Protein AF-A0A2G2V653-F1 (afdb_monomer_lite)

InterPro domains:
  IPR001580 Calreticulin/calnexin [PF00262] (107-159)
  IPR001580 Calreticulin/calnexin [PR00626] (30-43)
  IPR001580 Calreticulin/calnexin [PR00626] (125-144)
  IPR001580 Calreticulin/calnexin [PR00626] (168-188)
  IPR001580 Calreticulin/calnexin [PTHR11073] (107-233)
  IPR009033 Calreticulin/calnexin, P domain superfamily [G3DSA:2.10.250.10] (28-76)
  IPR009033 Calreticulin/calnexin, P domain superfamily [G3DSA:2.10.250.10] (104-138)
  IPR009033 Calreticulin/calnexin, P domain superfamily [SSF63887] (30-74)
  IPR009033 Calreticulin/calnexin, P domain superfamily [SSF63887] (107-174)

Secondary structure (DSSP, 8-state):
-----S-EEEETTEEEE---GGGT-TTS---TT----SEEE-TT-PPPSSBTTTTB-GGGS-SEEE-SS-------------SS----TTTGGGT--TT-TTGGG----TT--TTTS-S--------TT---S--PPEEE-TT---S--PPEEE-TT----TTTT------------SS---------S-HHHHHHHHHHHHHHHHHHHHHHHHHHHHHHHHHHHHHHHHHHHHHHHHHHHHHHHHHHHHHHHHHHHHHHHT---

Sequence (265 aa):
MPIKPLSTVRCRNHIYQLFSLITSLEILEVPADWEEREYIDDPNQVKPEVVHSVQMGYDSIPREIPDAKAKKVSSLGFNVHCRNISYVMDEALKLLLMRDHRISALNKPDHWDEEEDGIWRPPKVPNPAYKGPWKRKKVKNPNYKGKWKTPWIDNPEIKDDPDLYVLRTTKYVGINLAGSVFDNILICDDPDYAKKVIEEVFVHREAEKEAFEKAEKVRKAREEEESQRAREEGEKRKRDRDRDRHRRVSFSHVFELDMLCAFPF

Foldseek 3Di:
DPPDQPDWDADPNDTDRDDPCVVVCPPDPQPPPDDPDQWDFPPVDDQDQADPPPRHGLVPDDQWDFDPPDDDPPDDDDPPPDPDDDDDPDPVVQQPDPPDPVQVVPDDPPPDDCVPNNDDDRDRDGDPPDPPDDDGDIDGDPPNPDDDDGDIDGDPPDDDDPCPPVDDDDDDDDDDDPDDDDDDDDDDPDPVVVVVSVVVVVVVVVVVVVVVVVVVVVVVVVVVVVVVVVVVVVVVVVVVVVVVVVVVVVVVVVVVVVVVVPDDD

Organism: Capsicum baccatum (NCBI:txid33114)

pLDDT: mean 71.08, std 17.07, range [30.48, 94.44]

Structure (mmCIF, N/CA/C/O backbone):
data_AF-A0A2G2V653-F1
#
_entry.id   AF-A0A2G2V653-F1
#
loop_
_atom_site.group_PDB
_atom_site.id
_atom_site.type_symbol
_atom_site.label_atom_id
_atom_site.label_alt_id
_atom_site.label_comp_id
_atom_site.label_asym_id
_atom_site.label_entity_id
_atom_site.label_seq_id
_atom_site.pdbx_PDB_ins_code
_atom_site.Cartn_x
_atom_site.Cartn_y
_atom_site.Cartn_z
_atom_site.occupancy
_atom_site.B_iso_or_equiv
_atom_site.auth_seq_id
_atom_site.auth_comp_id
_atom_site.auth_asym_id
_atom_site.auth_atom_id
_atom_site.pdbx_PDB_model_num
ATOM 1 N N . MET A 1 1 ? -2.339 -9.454 -20.888 1.00 31.55 1 MET A N 1
ATOM 2 C CA . MET A 1 1 ? -3.782 -9.274 -20.578 1.00 31.55 1 MET A CA 1
ATOM 3 C C . MET A 1 1 ? -3.903 -8.505 -19.261 1.00 31.55 1 MET A C 1
ATOM 5 O O . MET A 1 1 ? -2.951 -8.581 -18.493 1.00 31.55 1 MET A O 1
ATOM 9 N N . PRO A 1 2 ? -4.967 -7.727 -18.977 1.00 34.78 2 PRO A N 1
ATOM 10 C CA . PRO A 1 2 ? -5.097 -7.103 -17.660 1.00 34.78 2 PRO A CA 1
ATOM 11 C C . PRO A 1 2 ? -5.249 -8.209 -16.609 1.00 34.78 2 PRO A C 1
ATOM 13 O O . PRO A 1 2 ? -6.165 -9.025 -16.715 1.00 34.78 2 PRO A O 1
ATOM 16 N N . ILE A 1 3 ? -4.326 -8.250 -15.644 1.00 38.59 3 ILE A N 1
ATOM 17 C CA . ILE A 1 3 ? -4.325 -9.194 -14.521 1.00 38.59 3 ILE A CA 1
ATOM 18 C C . ILE A 1 3 ? -5.668 -9.034 -13.806 1.00 38.59 3 ILE A C 1
ATOM 20 O O . ILE A 1 3 ? -5.936 -7.999 -13.192 1.00 38.59 3 ILE A O 1
ATOM 24 N N . LYS A 1 4 ? -6.563 -10.013 -13.956 1.00 43.53 4 LYS A N 1
ATOM 25 C CA . LYS A 1 4 ? -7.833 -10.007 -13.230 1.00 43.53 4 LYS A CA 1
ATOM 26 C C . LYS A 1 4 ? -7.497 -10.186 -11.745 1.00 43.53 4 LYS A C 1
ATOM 28 O O . LYS A 1 4 ? -6.758 -11.113 -11.421 1.00 43.53 4 LYS A O 1
ATOM 33 N N . PRO A 1 5 ? -7.989 -9.327 -10.837 1.00 46.06 5 PRO A N 1
ATOM 34 C CA . PRO A 1 5 ? -7.764 -9.526 -9.412 1.00 46.06 5 PRO A CA 1
ATOM 35 C C . PRO A 1 5 ? -8.457 -10.827 -8.985 1.00 46.06 5 PRO A C 1
ATOM 37 O O . PRO A 1 5 ? -9.679 -10.935 -9.069 1.00 46.06 5 PRO A O 1
ATOM 40 N N . LEU A 1 6 ? -7.662 -11.815 -8.569 1.00 53.69 6 LEU A N 1
ATOM 41 C CA . LEU A 1 6 ? -8.119 -13.173 -8.246 1.00 53.69 6 LEU A CA 1
ATOM 42 C C . LEU A 1 6 ? -8.945 -13.226 -6.949 1.00 53.69 6 LEU A C 1
ATOM 44 O O . LEU A 1 6 ? -9.844 -14.048 -6.819 1.00 53.69 6 LEU A O 1
ATOM 48 N N . SER A 1 7 ? -8.707 -12.298 -6.017 1.00 59.16 7 SER A N 1
ATOM 49 C CA . SER A 1 7 ? -9.481 -12.164 -4.780 1.00 59.16 7 SER A CA 1
ATOM 50 C C . SER A 1 7 ? -9.627 -10.694 -4.391 1.00 59.16 7 SER A C 1
ATOM 52 O O . SER A 1 7 ? -8.640 -9.961 -4.327 1.00 59.16 7 SER A O 1
ATOM 54 N N . THR A 1 8 ? -10.852 -10.253 -4.107 1.00 64.31 8 THR A N 1
ATOM 55 C CA . THR A 1 8 ? -11.127 -8.886 -3.648 1.00 64.31 8 THR A CA 1
ATOM 56 C C . THR A 1 8 ? -11.418 -8.896 -2.155 1.00 64.31 8 THR A C 1
ATOM 58 O O . THR A 1 8 ? -12.384 -9.523 -1.729 1.00 64.31 8 THR A O 1
ATOM 61 N N . VAL A 1 9 ? -10.631 -8.165 -1.361 1.00 71.06 9 VAL A N 1
ATOM 62 C CA . VAL A 1 9 ? -10.928 -7.956 0.061 1.00 71.06 9 VAL A CA 1
ATOM 63 C C . VAL A 1 9 ? -11.638 -6.623 0.229 1.00 71.06 9 VAL A C 1
ATOM 65 O O . VAL A 1 9 ? -11.212 -5.588 -0.284 1.00 71.06 9 VAL A O 1
ATOM 68 N N . ARG A 1 10 ? -12.754 -6.638 0.957 1.00 71.44 10 ARG A N 1
ATOM 69 C CA . ARG A 1 10 ? -13.550 -5.442 1.224 1.00 71.44 10 ARG A CA 1
ATOM 70 C C . ARG A 1 10 ? -13.456 -5.091 2.700 1.00 71.44 10 ARG A C 1
ATOM 72 O O . ARG A 1 10 ? -13.790 -5.906 3.550 1.00 71.44 10 ARG A O 1
ATOM 79 N N . CYS A 1 11 ? -13.047 -3.864 3.008 1.00 73.06 11 CYS A N 1
ATOM 80 C CA . CYS A 1 11 ? -13.089 -3.328 4.366 1.00 73.06 11 CYS A CA 1
ATOM 81 C C . CYS A 1 11 ? -13.893 -2.027 4.350 1.00 73.06 11 CYS A C 1
ATOM 83 O O . CYS A 1 11 ? -13.628 -1.136 3.546 1.00 73.06 11 CYS A O 1
ATOM 85 N N . ARG A 1 12 ? -14.919 -1.931 5.209 1.00 67.19 12 ARG A N 1
ATOM 86 C CA . ARG A 1 12 ? -15.800 -0.749 5.326 1.00 67.19 12 ARG A CA 1
ATOM 87 C C . ARG A 1 12 ? -16.312 -0.239 3.971 1.00 67.19 12 ARG A C 1
ATOM 89 O O . ARG A 1 12 ? -16.233 0.946 3.675 1.00 67.19 12 ARG A O 1
ATOM 96 N N . ASN A 1 13 ? -16.802 -1.153 3.138 1.00 65.19 13 ASN A N 1
ATOM 97 C CA . ASN A 1 13 ? -17.275 -0.903 1.773 1.00 65.19 13 ASN A CA 1
ATOM 98 C C . ASN A 1 13 ? -16.244 -0.431 0.738 1.00 65.19 13 ASN A C 1
ATOM 100 O O . ASN A 1 13 ? -16.579 -0.447 -0.450 1.00 65.19 13 ASN A O 1
ATOM 104 N N . HIS A 1 14 ? -15.003 -0.143 1.127 1.00 67.25 14 HIS A N 1
ATOM 105 C CA . HIS A 1 14 ? -13.908 0.076 0.191 1.00 67.25 14 HIS A CA 1
ATOM 106 C C . HIS A 1 14 ? -13.360 -1.258 -0.311 1.00 67.25 14 HIS A C 1
ATOM 108 O O . HIS A 1 14 ? -13.096 -2.181 0.464 1.00 67.25 14 HIS A O 1
ATOM 114 N N . ILE A 1 15 ? -13.228 -1.349 -1.633 1.00 68.81 15 ILE A N 1
ATOM 115 C CA . ILE A 1 15 ? -12.566 -2.460 -2.306 1.00 68.81 15 ILE A CA 1
ATOM 116 C C . ILE A 1 15 ? -11.062 -2.225 -2.191 1.00 68.81 15 ILE A C 1
ATOM 118 O O . ILE A 1 15 ? -10.538 -1.267 -2.756 1.00 68.81 15 ILE A O 1
ATOM 122 N N . TYR A 1 16 ? -10.383 -3.106 -1.466 1.00 66.50 16 TYR A N 1
ATOM 123 C CA . TYR A 1 16 ? -8.935 -3.199 -1.482 1.00 66.50 16 TYR A CA 1
ATOM 124 C C . TYR A 1 16 ? -8.585 -4.331 -2.447 1.00 66.50 16 TYR A C 1
ATOM 126 O O . TYR A 1 16 ? -8.887 -5.501 -2.201 1.00 66.50 16 TYR A O 1
ATOM 134 N N . GLN A 1 17 ? -8.008 -3.977 -3.598 1.00 55.25 17 GLN A N 1
ATOM 135 C CA . GLN A 1 17 ? -7.431 -4.983 -4.481 1.00 55.25 17 GLN A CA 1
ATOM 136 C C . GLN A 1 17 ? -6.191 -5.544 -3.791 1.00 55.25 17 GLN A C 1
ATOM 138 O O . GLN A 1 17 ? -5.203 -4.833 -3.608 1.00 55.25 17 GLN A O 1
ATOM 143 N N . LEU A 1 18 ? -6.254 -6.814 -3.401 1.00 53.41 18 LEU A N 1
ATOM 144 C CA . LEU A 1 18 ? -5.041 -7.579 -3.180 1.00 53.41 18 LEU 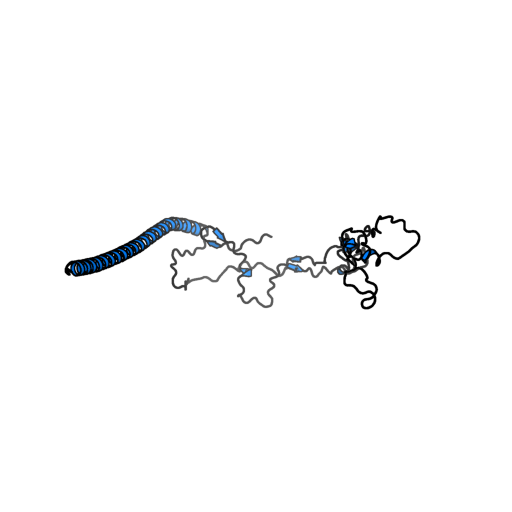A CA 1
ATOM 145 C C . LEU A 1 18 ? -4.506 -7.919 -4.568 1.00 53.41 18 LEU A C 1
ATOM 147 O O . LEU A 1 18 ? -5.184 -8.575 -5.363 1.00 53.41 18 LEU A O 1
ATOM 151 N N . PHE A 1 19 ? -3.310 -7.420 -4.877 1.00 41.78 19 PHE A N 1
ATOM 152 C CA . PHE A 1 19 ? -2.514 -7.996 -5.953 1.00 41.78 19 PHE A CA 1
ATOM 153 C C . PHE A 1 19 ? -2.388 -9.496 -5.683 1.00 41.78 19 PHE A C 1
ATOM 155 O O . PHE A 1 19 ? -2.323 -9.898 -4.521 1.00 41.78 19 PHE A O 1
ATOM 162 N N . SER A 1 20 ? -2.443 -10.293 -6.755 1.00 45.41 20 SER A N 1
ATOM 163 C CA . SER A 1 20 ? -2.348 -11.753 -6.717 1.00 45.41 20 SER A CA 1
ATOM 164 C C . SER A 1 20 ? -1.422 -12.214 -5.590 1.00 45.41 20 SER A C 1
ATOM 166 O O . SER A 1 20 ? -0.251 -11.837 -5.556 1.00 45.41 20 SER A O 1
ATOM 168 N N . LEU A 1 21 ? -1.959 -13.005 -4.656 1.00 46.75 21 LEU A N 1
ATOM 169 C CA . LEU A 1 21 ? -1.237 -13.489 -3.477 1.00 46.75 21 LEU A CA 1
ATOM 170 C C . LEU A 1 21 ? 0.004 -14.330 -3.825 1.00 46.75 21 LEU A C 1
ATOM 172 O O . LEU A 1 21 ? 0.770 -14.645 -2.921 1.00 46.75 21 LEU A O 1
ATOM 176 N N . ILE A 1 22 ? 0.247 -14.628 -5.106 1.00 46.28 22 ILE A N 1
ATOM 177 C CA . ILE A 1 22 ? 1.498 -15.218 -5.598 1.00 46.28 22 ILE A CA 1
ATOM 178 C C . ILE A 1 22 ? 2.709 -14.393 -5.134 1.00 46.28 22 ILE A C 1
ATOM 180 O O . ILE A 1 22 ? 3.709 -14.968 -4.731 1.00 46.28 22 ILE A O 1
ATOM 184 N N . THR A 1 23 ? 2.614 -13.059 -5.061 1.00 44.62 23 THR A N 1
ATOM 185 C CA . THR A 1 23 ? 3.737 -12.235 -4.569 1.00 44.62 23 THR A CA 1
ATOM 186 C C . THR A 1 23 ? 3.817 -12.126 -3.043 1.00 44.62 23 THR A C 1
ATOM 188 O O . THR A 1 23 ? 4.723 -11.475 -2.535 1.00 44.62 23 THR A O 1
ATOM 191 N N . SER A 1 24 ? 2.853 -12.682 -2.298 1.00 47.81 24 SER A N 1
ATOM 192 C CA . SER A 1 24 ? 2.780 -12.594 -0.826 1.00 47.81 24 SER A CA 1
ATOM 193 C C . SER A 1 24 ? 2.868 -13.954 -0.121 1.00 47.81 24 SER A C 1
ATOM 195 O O . SER A 1 24 ? 3.127 -13.993 1.081 1.00 47.81 24 SER A O 1
ATOM 197 N N . LEU A 1 25 ? 2.663 -15.067 -0.835 1.00 48.19 25 LEU A N 1
ATOM 198 C CA . LEU A 1 25 ? 2.909 -16.430 -0.356 1.00 48.19 25 LEU A CA 1
ATOM 199 C C . LEU A 1 25 ? 4.358 -16.847 -0.651 1.00 48.19 25 LEU A C 1
ATOM 201 O O . LEU A 1 25 ? 4.624 -17.717 -1.467 1.00 48.19 25 LEU A O 1
ATOM 205 N N . GLU A 1 26 ? 5.310 -16.269 0.072 1.00 48.03 26 GLU A N 1
ATOM 206 C CA . GLU A 1 26 ? 6.726 -16.676 0.036 1.00 48.03 26 GLU A CA 1
ATOM 207 C C . GLU A 1 26 ? 7.006 -17.930 0.911 1.00 48.03 26 GLU A C 1
ATOM 209 O O . GLU A 1 26 ? 8.116 -18.122 1.397 1.00 48.03 26 GLU A O 1
ATOM 214 N N . ILE A 1 27 ? 5.993 -18.767 1.210 1.00 43.41 27 ILE A N 1
ATOM 215 C CA . ILE A 1 27 ? 6.107 -19.873 2.195 1.00 43.41 27 ILE A CA 1
ATOM 216 C C . ILE A 1 27 ? 5.246 -21.105 1.837 1.00 43.41 27 ILE A C 1
ATOM 218 O O . ILE A 1 27 ? 4.684 -21.775 2.702 1.00 43.41 27 ILE A O 1
ATOM 222 N N . LEU A 1 28 ? 5.111 -21.430 0.557 1.00 50.78 28 LEU A N 1
ATOM 223 C CA . LEU A 1 28 ? 4.889 -22.821 0.152 1.00 50.78 28 LEU A CA 1
ATOM 224 C C . LEU A 1 28 ? 6.191 -23.248 -0.507 1.00 50.78 28 LEU A C 1
ATOM 226 O O . LEU A 1 28 ? 6.718 -22.477 -1.296 1.00 50.78 28 LEU A O 1
ATOM 230 N N . GLU A 1 29 ? 6.759 -24.386 -0.114 1.00 55.41 29 GLU A N 1
ATOM 231 C CA . GLU A 1 29 ? 8.029 -24.893 -0.644 1.00 55.41 29 GLU A CA 1
ATOM 232 C C . GLU A 1 29 ? 7.943 -25.003 -2.167 1.00 55.41 29 GLU A C 1
ATOM 234 O O . GLU A 1 29 ? 7.448 -25.988 -2.711 1.00 55.41 29 GLU A O 1
ATOM 239 N N . VAL A 1 30 ? 8.379 -23.941 -2.838 1.00 61.84 30 VAL A N 1
ATOM 240 C CA . VAL A 1 30 ? 8.436 -23.855 -4.283 1.00 61.84 30 VAL A CA 1
ATOM 241 C C . VAL A 1 30 ? 9.477 -24.887 -4.719 1.00 61.84 30 VAL A C 1
ATOM 243 O O . VAL A 1 30 ? 10.644 -24.771 -4.324 1.00 61.84 30 VAL A O 1
ATOM 246 N N . PRO A 1 31 ? 9.078 -25.953 -5.431 1.00 62.91 31 PRO A N 1
ATOM 247 C CA . PRO A 1 31 ? 10.005 -27.005 -5.803 1.00 62.91 31 PRO A CA 1
ATOM 248 C C . PRO A 1 31 ? 11.081 -26.431 -6.738 1.00 62.91 31 PRO A C 1
ATOM 250 O O . PRO A 1 31 ? 10.887 -25.405 -7.389 1.00 62.91 31 PRO A O 1
ATOM 253 N N . ALA A 1 32 ? 12.265 -27.048 -6.754 1.00 62.47 32 ALA A N 1
ATOM 254 C CA . ALA A 1 32 ? 13.451 -26.487 -7.414 1.00 62.47 32 ALA A CA 1
ATOM 255 C C . ALA A 1 32 ? 13.297 -26.275 -8.939 1.00 62.47 32 ALA A C 1
ATOM 257 O O . ALA A 1 32 ? 14.135 -25.616 -9.550 1.00 62.47 32 ALA A O 1
ATOM 258 N N . ASP A 1 33 ? 12.254 -26.845 -9.540 1.00 61.69 33 ASP A N 1
ATOM 259 C CA . ASP A 1 33 ? 11.862 -26.774 -10.947 1.00 61.69 33 ASP A CA 1
ATOM 260 C C . ASP A 1 33 ? 10.746 -25.751 -11.243 1.00 61.69 33 ASP A C 1
ATOM 262 O O . ASP A 1 33 ? 10.303 -25.645 -12.384 1.00 61.69 33 ASP A O 1
ATOM 266 N N . TRP A 1 34 ? 10.295 -24.972 -10.258 1.00 62.56 34 TRP A N 1
ATOM 267 C CA . TRP A 1 34 ? 9.252 -23.967 -10.461 1.00 62.56 34 TRP A CA 1
ATOM 268 C C . TRP A 1 34 ? 9.782 -22.710 -11.171 1.00 62.56 34 TRP A C 1
ATOM 270 O O . TRP A 1 34 ? 10.594 -21.952 -10.631 1.00 62.56 34 TRP A O 1
ATOM 280 N N . GLU A 1 35 ? 9.283 -22.454 -12.381 1.00 62.19 35 GLU A N 1
ATOM 281 C CA . GLU A 1 35 ? 9.559 -21.231 -13.136 1.00 62.19 35 GLU A CA 1
ATOM 282 C C . GLU A 1 35 ? 8.431 -20.199 -12.989 1.00 62.19 35 GLU A C 1
ATOM 284 O O . GLU A 1 35 ? 7.377 -20.304 -13.604 1.00 62.19 35 GLU A O 1
ATOM 289 N N . GLU A 1 36 ? 8.694 -19.118 -12.252 1.00 63.31 36 GLU A N 1
ATOM 290 C CA . GLU A 1 36 ? 7.776 -17.966 -12.127 1.00 63.31 36 GLU A CA 1
ATOM 291 C C . GLU A 1 36 ? 7.794 -17.026 -13.344 1.00 63.31 36 GLU A C 1
ATOM 293 O O . GLU A 1 36 ? 7.060 -16.037 -13.405 1.00 63.31 36 GLU A O 1
ATOM 298 N N . ARG A 1 37 ? 8.689 -17.267 -14.308 1.00 68.12 37 ARG A N 1
ATOM 299 C CA . ARG A 1 37 ? 8.866 -16.375 -15.455 1.00 68.12 37 ARG A CA 1
ATOM 300 C C . ARG A 1 37 ? 7.771 -16.612 -16.488 1.00 68.12 37 ARG A C 1
ATOM 302 O O . ARG A 1 37 ? 7.904 -17.477 -17.346 1.00 68.12 37 ARG A O 1
ATOM 309 N N . GLU A 1 38 ? 6.748 -15.754 -16.442 1.00 67.00 38 GLU A N 1
ATOM 310 C CA . GLU A 1 38 ? 5.672 -15.651 -17.448 1.00 67.00 38 GLU A CA 1
ATOM 311 C C . GLU A 1 38 ? 6.200 -15.590 -18.891 1.00 67.00 38 GLU A C 1
ATOM 313 O O . GLU A 1 38 ? 5.570 -16.104 -19.815 1.00 67.00 38 GLU A O 1
ATOM 318 N N . TYR A 1 39 ? 7.376 -14.986 -19.077 1.00 78.00 39 TYR A N 1
ATOM 319 C CA . TYR A 1 39 ? 7.993 -14.797 -20.381 1.00 78.00 39 TYR A CA 1
ATOM 320 C C . TYR A 1 39 ? 9.429 -15.309 -20.398 1.00 78.00 39 TYR A C 1
ATOM 322 O O . TYR A 1 39 ? 10.223 -15.019 -19.496 1.00 78.00 39 TYR A O 1
ATOM 330 N N . ILE A 1 40 ? 9.771 -16.003 -21.480 1.00 80.31 40 ILE A N 1
ATOM 331 C CA . ILE A 1 40 ? 11.124 -16.466 -21.782 1.00 80.31 40 ILE A CA 1
ATOM 332 C C . ILE A 1 40 ? 11.655 -15.679 -22.990 1.00 80.31 40 ILE A C 1
ATOM 334 O O . ILE A 1 40 ? 10.905 -15.277 -23.883 1.00 80.31 40 ILE A O 1
ATOM 338 N N . ASP A 1 41 ? 12.964 -15.433 -23.009 1.00 80.50 41 ASP A N 1
ATOM 339 C CA . ASP A 1 41 ? 13.651 -14.889 -24.181 1.00 80.50 41 ASP A CA 1
ATOM 340 C C . ASP A 1 41 ? 13.670 -15.941 -25.307 1.00 80.50 41 ASP A C 1
ATOM 342 O O . ASP A 1 41 ? 14.138 -17.057 -25.093 1.00 80.50 41 ASP A O 1
ATOM 346 N N . ASP A 1 42 ? 13.204 -15.594 -26.512 1.00 78.81 42 ASP A N 1
ATOM 347 C CA . ASP A 1 42 ? 13.175 -16.524 -27.655 1.00 78.81 42 ASP A CA 1
ATOM 348 C C . ASP A 1 42 ? 14.569 -17.124 -27.957 1.00 78.81 42 ASP A C 1
ATOM 350 O O . ASP A 1 42 ? 15.456 -16.395 -28.425 1.00 78.81 42 ASP A O 1
ATOM 354 N N . PRO A 1 43 ? 14.784 -18.443 -27.771 1.00 76.06 43 PRO A N 1
ATOM 355 C CA . PRO A 1 43 ? 16.075 -19.072 -28.039 1.00 76.06 43 PRO A CA 1
ATOM 356 C C . PRO A 1 43 ? 16.426 -19.100 -29.535 1.00 76.06 43 PRO A C 1
ATOM 358 O O . PRO A 1 43 ? 17.594 -19.266 -29.885 1.00 76.06 43 PRO A O 1
ATOM 361 N N . ASN A 1 44 ? 15.449 -18.911 -30.430 1.00 76.94 44 ASN A N 1
ATOM 362 C CA . ASN A 1 44 ? 15.668 -18.905 -31.877 1.00 76.94 44 ASN A CA 1
ATOM 363 C C . ASN A 1 44 ? 16.119 -17.535 -32.408 1.00 76.94 44 ASN A C 1
ATOM 365 O O . ASN A 1 44 ? 16.612 -17.440 -33.535 1.00 76.94 44 ASN A O 1
ATOM 369 N N . GLN A 1 45 ? 15.972 -16.462 -31.622 1.00 75.06 45 GLN A N 1
ATOM 370 C CA . GLN A 1 45 ? 16.372 -15.111 -32.019 1.00 75.06 45 GLN A CA 1
ATOM 371 C C . GLN A 1 45 ? 17.793 -14.812 -31.558 1.00 75.06 45 GLN A C 1
ATOM 373 O O . GLN A 1 45 ? 18.044 -14.211 -30.512 1.00 75.06 45 GLN A O 1
ATOM 378 N N . VAL A 1 46 ? 18.749 -15.203 -32.396 1.00 73.38 46 VAL A N 1
ATOM 379 C CA . VAL A 1 46 ? 20.155 -14.867 -32.185 1.00 73.38 46 VAL A CA 1
ATOM 380 C C . VAL A 1 46 ? 20.397 -13.417 -32.588 1.00 73.38 46 VAL A C 1
ATOM 382 O O . VAL A 1 46 ? 19.978 -12.944 -33.647 1.00 73.38 46 VAL A O 1
ATOM 385 N N . LYS A 1 47 ? 21.101 -12.692 -31.722 1.00 73.75 47 LYS A N 1
ATOM 386 C CA . LYS A 1 47 ? 21.520 -11.318 -31.980 1.00 73.75 47 LYS A CA 1
ATOM 387 C C . LYS A 1 47 ? 22.296 -11.233 -33.303 1.00 73.75 47 LYS A C 1
ATOM 389 O O . LYS A 1 47 ? 23.282 -11.953 -33.460 1.00 73.75 47 LYS A O 1
ATOM 394 N N . PRO A 1 48 ? 21.935 -10.322 -34.221 1.00 74.06 48 PRO A N 1
ATOM 395 C CA . PRO A 1 48 ? 22.668 -10.174 -35.469 1.00 74.06 48 PRO A CA 1
ATOM 396 C C . PRO A 1 48 ? 24.089 -9.666 -35.193 1.00 74.06 48 PRO A C 1
ATOM 398 O O . PRO A 1 48 ? 24.274 -8.609 -34.582 1.00 74.06 48 PRO A O 1
ATOM 401 N N . GLU A 1 49 ? 25.095 -10.404 -35.666 1.00 66.94 49 GLU A N 1
ATOM 402 C CA . GLU A 1 49 ? 26.508 -10.040 -35.495 1.00 66.94 49 GLU A CA 1
ATOM 403 C C . GLU A 1 49 ? 26.872 -8.762 -36.251 1.00 66.94 49 GLU A C 1
ATOM 405 O O . GLU A 1 49 ? 27.655 -7.957 -35.758 1.00 66.94 49 GLU A O 1
ATOM 410 N N . VAL A 1 50 ? 26.281 -8.542 -37.429 1.00 65.25 50 VAL A N 1
ATOM 411 C CA . VAL A 1 50 ? 26.607 -7.412 -38.304 1.00 65.25 50 VAL A CA 1
ATOM 412 C C . VAL A 1 50 ? 25.336 -6.702 -38.742 1.00 65.25 50 VAL A C 1
ATOM 414 O O . VAL A 1 50 ? 24.419 -7.298 -39.309 1.00 65.25 50 VAL A O 1
ATOM 417 N N . VAL A 1 51 ? 25.291 -5.387 -38.528 1.00 64.38 51 VAL A N 1
ATOM 418 C CA . VAL A 1 51 ? 24.242 -4.556 -39.123 1.00 64.38 51 VAL A CA 1
ATOM 419 C C . VAL A 1 51 ? 24.630 -4.296 -40.576 1.00 64.38 51 VAL A C 1
ATOM 421 O O . VAL A 1 51 ? 25.652 -3.658 -40.834 1.00 64.38 51 VAL A O 1
ATOM 424 N N . HIS A 1 52 ? 23.806 -4.780 -41.514 1.00 55.47 52 HIS A N 1
ATOM 425 C CA . HIS A 1 52 ? 24.036 -4.778 -42.972 1.00 55.47 52 HIS A CA 1
ATOM 426 C C . HIS A 1 52 ? 24.511 -3.435 -43.570 1.00 55.47 52 HIS A C 1
ATOM 428 O O . HIS A 1 52 ? 25.068 -3.416 -44.660 1.00 55.47 52 HIS A O 1
ATOM 434 N N . SER A 1 53 ? 24.307 -2.309 -42.881 1.00 59.19 53 SER A N 1
ATOM 435 C CA . SER A 1 53 ? 24.659 -0.972 -43.364 1.00 59.19 53 SER A CA 1
ATOM 436 C C . SER A 1 53 ? 26.046 -0.457 -42.953 1.00 59.19 53 SER A C 1
ATOM 438 O O . SER A 1 53 ? 26.461 0.565 -43.490 1.00 59.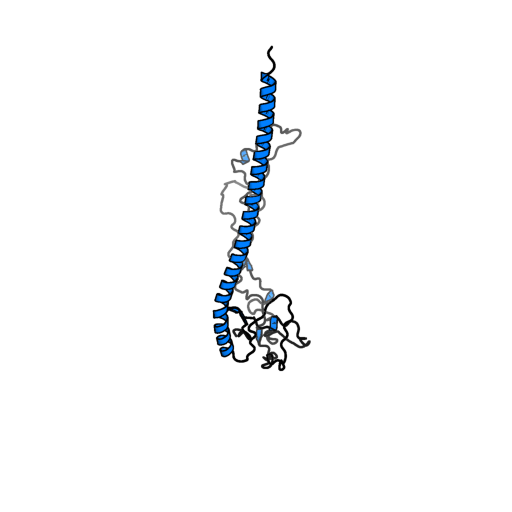19 53 SER A O 1
ATOM 440 N N . VAL A 1 54 ? 26.740 -1.063 -41.974 1.00 59.25 54 VAL A N 1
ATOM 441 C CA . VAL A 1 54 ? 27.987 -0.475 -41.413 1.00 59.25 54 VAL A CA 1
ATOM 442 C C . VAL A 1 54 ? 29.136 -1.476 -41.250 1.00 59.25 54 VAL A C 1
ATOM 444 O O . VAL A 1 54 ? 30.220 -1.071 -40.850 1.00 59.25 54 VAL A O 1
ATOM 447 N N . GLN A 1 55 ? 28.937 -2.768 -41.538 1.00 60.06 55 GLN A N 1
ATOM 448 C CA . GLN A 1 55 ? 29.959 -3.808 -41.311 1.00 60.06 55 GLN A CA 1
ATOM 449 C C . GLN A 1 55 ? 30.569 -3.751 -39.890 1.00 60.06 55 GLN A C 1
ATOM 451 O O . GLN A 1 55 ? 31.724 -4.099 -39.670 1.00 60.06 55 GLN A O 1
ATOM 456 N N . MET A 1 56 ? 29.798 -3.244 -38.925 1.00 62.69 56 MET A N 1
ATOM 457 C CA . MET A 1 56 ? 30.174 -3.114 -37.523 1.00 62.69 56 MET A CA 1
ATOM 458 C C . MET A 1 56 ? 29.159 -3.870 -36.676 1.00 62.69 56 MET A C 1
ATOM 460 O O . MET A 1 56 ? 27.979 -3.965 -37.038 1.00 62.69 56 MET A O 1
ATOM 464 N N . GLY A 1 57 ? 29.630 -4.384 -35.540 1.00 68.44 57 GLY A N 1
ATOM 465 C CA . GLY A 1 57 ? 28.787 -5.063 -34.567 1.00 68.44 57 GLY A CA 1
ATOM 466 C C . GLY A 1 57 ? 27.672 -4.159 -34.053 1.00 68.44 57 GLY A C 1
ATOM 467 O O . GLY A 1 57 ? 27.877 -2.959 -33.864 1.00 68.44 57 GLY A O 1
ATOM 468 N N . TYR A 1 58 ? 26.491 -4.729 -33.803 1.00 70.44 58 TYR A N 1
ATOM 469 C CA . TYR A 1 58 ? 25.321 -3.983 -33.319 1.00 70.44 58 TYR A CA 1
ATOM 470 C C . TYR A 1 58 ? 25.626 -3.171 -32.040 1.00 70.44 58 TYR A C 1
ATOM 472 O O . TYR A 1 58 ? 25.191 -2.027 -31.905 1.00 70.44 58 TYR A O 1
ATOM 480 N N . ASP A 1 59 ? 26.448 -3.718 -31.137 1.00 71.88 59 ASP A N 1
ATOM 481 C CA . ASP A 1 59 ? 26.867 -3.047 -29.894 1.00 71.88 59 ASP A CA 1
ATOM 482 C C . ASP A 1 59 ? 27.933 -1.969 -30.094 1.00 71.88 59 ASP A C 1
ATOM 484 O O . ASP A 1 59 ? 28.111 -1.101 -29.238 1.00 71.88 59 ASP A O 1
ATOM 488 N N . SER A 1 60 ? 28.649 -2.019 -31.214 1.00 77.00 60 SER A N 1
ATOM 489 C CA . SER A 1 60 ? 29.748 -1.106 -31.519 1.00 77.00 60 SER A CA 1
ATOM 490 C C . SER A 1 60 ? 29.257 0.230 -32.083 1.00 77.00 60 SER A C 1
ATOM 492 O O . SER A 1 60 ? 30.054 1.152 -32.248 1.00 77.00 60 SER A O 1
ATOM 494 N N . ILE A 1 61 ? 27.955 0.369 -32.367 1.00 80.62 61 ILE A N 1
ATOM 495 C CA . ILE A 1 61 ? 27.375 1.601 -32.908 1.00 80.62 61 ILE A CA 1
ATOM 496 C C . ILE A 1 61 ? 27.190 2.623 -31.772 1.00 80.62 61 ILE A C 1
ATOM 498 O O . ILE A 1 61 ? 26.367 2.414 -30.875 1.00 80.62 61 ILE A O 1
ATOM 502 N N . PRO A 1 62 ? 27.890 3.772 -31.799 1.00 82.50 62 PRO A N 1
ATOM 503 C CA . PRO A 1 62 ? 27.734 4.789 -30.772 1.00 82.50 62 PRO A CA 1
ATOM 504 C C . PRO A 1 62 ? 26.367 5.473 -30.885 1.00 82.50 62 PRO A C 1
ATOM 506 O O . PRO A 1 62 ? 25.883 5.786 -31.979 1.00 82.50 62 PRO A O 1
ATOM 509 N N . ARG A 1 63 ? 25.767 5.769 -29.725 1.00 83.94 63 ARG A N 1
ATOM 510 C CA . ARG A 1 63 ? 24.508 6.526 -29.614 1.00 83.94 63 ARG A CA 1
ATOM 511 C C . ARG A 1 63 ? 24.628 7.941 -30.180 1.00 83.94 63 ARG A C 1
ATOM 513 O O . ARG A 1 63 ? 23.659 8.484 -30.711 1.00 83.94 63 ARG A O 1
ATOM 520 N N . GLU A 1 64 ? 25.810 8.536 -30.056 1.00 87.25 64 GLU A N 1
ATOM 521 C CA . GLU A 1 64 ? 26.065 9.909 -30.467 1.00 87.25 64 GLU A CA 1
ATOM 522 C C . GLU A 1 64 ? 27.325 10.005 -31.325 1.00 87.25 64 GLU A C 1
ATOM 524 O O . GLU A 1 64 ? 28.366 9.442 -30.984 1.00 87.25 64 GLU A O 1
ATOM 529 N N . ILE A 1 65 ? 27.231 10.757 -32.419 1.00 85.00 65 ILE A N 1
ATOM 530 C CA . ILE A 1 65 ? 28.330 11.021 -33.353 1.00 85.00 65 ILE A CA 1
ATOM 531 C C . ILE A 1 65 ? 28.646 12.526 -33.303 1.00 85.00 65 ILE A C 1
ATOM 533 O O . ILE A 1 65 ? 27.729 13.335 -33.123 1.00 85.00 65 ILE A O 1
ATOM 537 N N . PRO A 1 66 ? 29.919 12.948 -33.430 1.00 83.00 66 PRO A N 1
ATOM 538 C CA . PRO A 1 66 ? 30.257 14.362 -33.555 1.00 83.00 66 PRO A CA 1
ATOM 539 C C . PRO A 1 66 ? 29.523 15.000 -34.739 1.00 83.00 66 PRO A C 1
ATOM 541 O O . PRO A 1 66 ? 29.544 14.466 -35.845 1.00 83.00 66 PRO A O 1
ATOM 544 N N . ASP A 1 67 ? 28.903 16.158 -34.525 1.00 78.06 67 ASP A N 1
ATOM 545 C CA . ASP A 1 67 ? 28.151 16.854 -35.567 1.00 78.06 67 ASP A CA 1
ATOM 546 C C . ASP A 1 67 ? 29.056 17.177 -36.766 1.00 78.06 67 ASP A C 1
ATOM 548 O O . ASP A 1 67 ? 30.025 17.937 -36.644 1.00 78.06 67 ASP A O 1
ATOM 552 N N . ALA A 1 68 ? 28.739 16.603 -37.930 1.00 76.56 68 ALA A N 1
ATOM 553 C CA . ALA A 1 68 ? 29.447 16.835 -39.185 1.00 76.56 68 ALA A CA 1
ATOM 554 C C . ALA A 1 68 ? 29.376 18.308 -39.628 1.00 76.56 68 ALA A C 1
ATOM 556 O O . ALA A 1 68 ? 30.314 18.804 -40.250 1.00 76.56 68 ALA A O 1
ATOM 557 N N . LYS A 1 69 ? 28.297 19.019 -39.267 1.00 74.44 69 LYS A N 1
ATOM 558 C CA . LYS A 1 69 ? 28.042 20.418 -39.640 1.00 74.44 69 LYS A CA 1
ATOM 559 C C . LYS A 1 69 ? 28.641 21.421 -38.655 1.00 74.44 69 LYS A C 1
ATOM 561 O O . LYS A 1 69 ? 28.830 22.582 -39.017 1.00 74.44 69 LYS A O 1
ATOM 566 N N . ALA A 1 70 ? 28.982 20.991 -37.439 1.00 71.25 70 ALA A N 1
ATOM 567 C CA . ALA A 1 70 ? 29.663 21.837 -36.469 1.00 71.25 70 ALA A CA 1
ATOM 568 C C . ALA A 1 70 ? 31.102 22.110 -36.928 1.00 71.25 70 ALA A C 1
ATOM 570 O O . ALA A 1 70 ? 32.009 21.299 -36.732 1.00 71.25 70 ALA A O 1
ATOM 571 N N . LYS A 1 71 ? 31.312 23.276 -37.538 1.00 67.62 71 LYS A N 1
ATOM 572 C CA . LYS A 1 71 ? 32.642 23.819 -37.823 1.00 67.62 71 LYS A CA 1
ATOM 573 C C . LYS A 1 71 ? 33.154 24.552 -36.578 1.00 67.62 71 LYS A C 1
ATOM 575 O O . LYS A 1 71 ? 32.375 25.233 -35.907 1.00 67.62 71 LYS A O 1
ATOM 580 N N . LYS A 1 72 ? 34.452 24.423 -36.262 1.00 61.28 72 LYS A N 1
ATOM 581 C CA . LYS A 1 72 ? 35.107 25.289 -35.263 1.00 61.28 72 LYS A CA 1
ATOM 582 C C . LYS A 1 72 ? 34.935 26.712 -35.788 1.00 61.28 72 LYS A C 1
ATOM 584 O O . LYS A 1 72 ? 35.439 27.023 -36.864 1.00 61.28 72 LYS A O 1
ATOM 589 N N . VAL A 1 73 ? 34.177 27.550 -35.083 1.00 60.38 73 VAL A N 1
ATOM 590 C CA . VAL A 1 73 ? 34.134 28.979 -35.400 1.00 60.38 73 VAL A CA 1
ATOM 591 C C . VAL A 1 73 ? 35.516 29.504 -35.029 1.00 60.38 73 VAL A C 1
ATOM 593 O O . VAL A 1 73 ? 35.800 29.730 -33.855 1.00 60.38 73 VAL A O 1
ATOM 596 N N . SER A 1 74 ? 36.417 29.606 -36.006 1.00 52.31 74 SER A N 1
ATOM 597 C CA . SER A 1 74 ? 37.617 30.425 -35.877 1.00 52.31 74 SER A CA 1
ATOM 598 C C . SER A 1 74 ? 37.119 31.856 -35.722 1.00 52.31 74 SER A C 1
ATOM 600 O O . SER A 1 74 ? 36.712 32.464 -36.705 1.00 52.31 74 SER A O 1
ATOM 602 N N . SER A 1 75 ? 36.999 32.309 -34.477 1.00 50.31 75 SER A N 1
ATOM 603 C CA . SER A 1 75 ? 36.661 33.669 -34.045 1.00 50.31 75 SER A CA 1
ATOM 604 C C . SER A 1 75 ? 36.604 34.728 -35.166 1.00 50.31 75 SER A C 1
ATOM 606 O O . SER A 1 75 ? 37.587 35.412 -35.438 1.00 50.31 75 SER A O 1
ATOM 608 N N . LEU A 1 76 ? 35.436 34.887 -35.792 1.00 42.53 76 LEU A N 1
ATOM 609 C CA . LEU A 1 76 ? 34.983 36.162 -36.350 1.00 42.53 76 LEU A CA 1
ATOM 610 C C . LEU A 1 76 ? 34.668 37.066 -35.148 1.00 42.53 76 LEU A C 1
ATOM 612 O O . LEU A 1 76 ? 33.871 36.674 -34.305 1.00 42.53 76 LEU A O 1
ATOM 616 N N . GLY A 1 77 ? 35.230 38.252 -34.953 1.00 36.19 77 GLY A N 1
ATOM 617 C CA . GLY A 1 77 ? 36.325 38.933 -35.623 1.00 36.19 77 GLY A CA 1
ATOM 618 C C . GLY A 1 77 ? 36.590 40.207 -34.821 1.00 36.19 77 GLY A C 1
ATOM 619 O O . GLY A 1 77 ? 35.722 41.068 -34.727 1.00 36.19 77 GLY A O 1
ATOM 620 N N . PHE A 1 78 ? 37.767 40.319 -34.211 1.00 32.44 78 PHE A N 1
ATOM 621 C CA . PHE A 1 78 ? 38.275 41.595 -33.716 1.00 32.44 78 PHE A CA 1
ATOM 622 C C . PHE A 1 78 ? 39.510 41.887 -34.562 1.00 32.44 78 PHE A C 1
ATOM 624 O O . PHE A 1 78 ? 40.599 41.391 -34.283 1.00 32.44 78 PHE A O 1
ATOM 631 N N . ASN A 1 79 ? 39.310 42.599 -35.674 1.00 34.78 79 ASN A N 1
ATOM 632 C CA . ASN A 1 79 ? 40.407 43.087 -36.505 1.00 34.78 79 ASN A CA 1
ATOM 633 C C . ASN A 1 79 ? 41.185 44.123 -35.687 1.00 34.78 79 ASN A C 1
ATOM 635 O O . ASN A 1 79 ? 40.892 45.315 -35.734 1.00 34.78 79 ASN A O 1
ATOM 639 N N . VAL A 1 80 ? 42.167 43.674 -34.908 1.00 33.09 80 VAL A N 1
ATOM 640 C CA . VAL A 1 80 ? 43.228 44.556 -34.433 1.00 33.09 80 VAL A CA 1
ATOM 641 C C . VAL A 1 80 ? 44.281 44.542 -35.526 1.00 33.09 80 VAL A C 1
ATOM 643 O O . VAL A 1 80 ? 44.950 43.538 -35.758 1.00 33.09 80 VAL A O 1
ATOM 646 N N . HIS A 1 81 ? 44.358 45.647 -36.257 1.00 32.59 81 HIS A N 1
ATOM 647 C CA . HIS A 1 81 ? 45.340 45.872 -37.304 1.00 32.59 81 HIS A CA 1
ATOM 648 C C . HIS A 1 81 ? 46.731 45.999 -36.660 1.00 32.59 81 HIS A C 1
ATOM 650 O O . HIS A 1 81 ? 47.223 47.095 -36.415 1.00 32.59 81 HIS A O 1
ATOM 656 N N . CYS A 1 82 ? 47.354 44.872 -36.331 1.00 30.88 82 CYS A N 1
ATOM 657 C CA . CYS A 1 82 ? 48.750 44.810 -35.923 1.00 30.88 82 CYS A CA 1
ATOM 658 C C . CYS A 1 82 ? 49.536 44.198 -37.080 1.00 30.88 82 CYS A C 1
ATOM 660 O O . CYS A 1 82 ? 49.393 43.019 -37.399 1.00 30.88 82 CYS A O 1
ATOM 662 N N . ARG A 1 83 ? 50.331 45.037 -37.750 1.00 34.09 83 ARG A N 1
ATOM 663 C CA . ARG A 1 83 ? 51.301 44.604 -38.758 1.00 34.09 83 ARG A CA 1
ATOM 664 C C . ARG A 1 83 ? 52.244 43.576 -38.127 1.00 34.09 83 ARG A C 1
ATOM 666 O O . ARG A 1 83 ? 52.805 43.848 -37.074 1.00 34.09 83 ARG A O 1
ATOM 673 N N . ASN A 1 84 ? 52.406 42.451 -38.823 1.00 39.44 84 ASN A N 1
ATOM 674 C CA . ASN A 1 84 ? 53.371 41.376 -38.594 1.00 39.44 84 ASN A CA 1
ATOM 675 C C . ASN A 1 84 ? 53.406 40.799 -37.177 1.00 39.44 84 ASN A C 1
ATOM 677 O O . ASN A 1 84 ? 54.121 41.327 -36.345 1.00 39.44 84 ASN A O 1
ATOM 681 N N . ILE A 1 85 ? 52.724 39.670 -36.955 1.00 34.88 85 ILE A N 1
ATOM 682 C CA . ILE A 1 85 ? 53.115 38.576 -36.041 1.00 34.88 85 ILE A CA 1
ATOM 683 C C . ILE A 1 85 ? 52.119 37.429 -36.313 1.00 34.88 85 ILE A C 1
ATOM 685 O O . ILE A 1 85 ? 50.952 37.477 -35.931 1.00 34.88 85 ILE A O 1
ATOM 689 N N . SER A 1 86 ? 52.556 36.408 -37.053 1.00 32.69 86 SER A N 1
ATOM 690 C CA . SER A 1 86 ? 51.825 35.149 -37.222 1.00 32.69 86 SER A CA 1
ATOM 691 C C . SER A 1 86 ? 52.121 34.251 -36.021 1.00 32.69 86 SER A C 1
ATOM 693 O O . SER A 1 86 ? 53.193 33.654 -35.966 1.00 32.69 86 SER A O 1
ATOM 695 N N . TYR A 1 87 ? 51.211 34.146 -35.054 1.00 30.48 87 TYR A N 1
ATOM 696 C CA . TYR A 1 87 ? 51.304 33.108 -34.022 1.00 30.48 87 TYR A CA 1
ATOM 697 C C . TYR A 1 87 ? 50.022 32.291 -33.945 1.00 30.48 87 TYR A C 1
ATOM 699 O O . TYR A 1 87 ? 48.910 32.801 -34.061 1.00 30.48 87 TYR A O 1
ATOM 707 N N . VAL A 1 88 ? 50.233 30.990 -33.766 1.00 32.56 88 VAL A N 1
ATOM 708 C CA . VAL A 1 88 ? 49.241 29.939 -33.562 1.00 32.56 88 VAL A CA 1
ATOM 709 C C . VAL A 1 88 ? 48.369 30.296 -32.354 1.00 32.56 88 VAL A C 1
ATOM 711 O O . VAL A 1 88 ? 48.810 30.286 -31.204 1.00 32.56 88 VAL A O 1
ATOM 714 N N . MET A 1 89 ? 47.119 30.653 -32.633 1.00 36.41 89 MET A N 1
ATOM 715 C CA . MET A 1 89 ? 46.130 31.072 -31.643 1.00 36.41 89 MET A CA 1
ATOM 716 C C . MET A 1 89 ? 45.476 29.845 -30.994 1.00 36.41 89 MET A C 1
ATOM 718 O O . MET A 1 89 ? 44.444 29.381 -31.465 1.00 36.41 89 MET A O 1
ATOM 722 N N . ASP A 1 90 ? 46.064 29.335 -29.914 1.00 44.72 90 ASP A N 1
ATOM 723 C CA . ASP A 1 90 ? 45.334 28.558 -28.890 1.00 44.72 90 ASP A CA 1
ATOM 724 C C . ASP A 1 90 ? 45.877 28.856 -27.465 1.00 44.72 90 ASP A C 1
ATOM 726 O O . ASP A 1 90 ? 45.099 28.893 -26.516 1.00 44.72 90 ASP A O 1
ATOM 730 N N . GLU A 1 91 ? 47.162 29.212 -27.294 1.00 41.94 91 GLU A N 1
ATOM 731 C CA . GLU A 1 91 ? 47.736 29.621 -25.986 1.00 41.94 91 GLU A CA 1
ATOM 732 C C . GLU A 1 91 ? 47.652 31.143 -25.717 1.00 41.94 91 GLU A C 1
ATOM 734 O O . GLU A 1 91 ? 47.392 31.569 -24.591 1.00 41.94 91 GLU A O 1
ATOM 739 N N . ALA A 1 92 ? 47.798 31.995 -26.743 1.00 46.44 92 ALA A N 1
ATOM 740 C CA . ALA A 1 92 ? 47.856 33.456 -26.568 1.00 46.44 92 ALA A CA 1
ATOM 741 C C . ALA A 1 92 ? 46.522 34.087 -26.108 1.00 46.44 92 ALA A C 1
ATOM 743 O O . ALA A 1 92 ? 46.512 35.075 -25.372 1.00 46.44 92 ALA A O 1
ATOM 744 N N . LEU A 1 93 ? 45.380 33.488 -26.471 1.00 49.94 93 LEU A N 1
ATOM 745 C CA . LEU A 1 93 ? 44.048 33.970 -26.074 1.00 49.94 93 LEU A CA 1
ATOM 746 C C . LEU A 1 93 ? 43.723 33.708 -24.590 1.00 49.94 93 LEU A C 1
ATOM 748 O O . LEU A 1 93 ? 42.753 34.252 -24.060 1.00 49.94 93 LEU A O 1
ATOM 752 N N . LYS A 1 94 ? 44.534 32.883 -23.916 1.00 48.44 94 LYS A N 1
ATOM 753 C CA . LYS A 1 94 ? 44.413 32.566 -22.488 1.00 48.44 94 LYS A CA 1
ATOM 754 C C . LYS A 1 94 ? 44.883 33.723 -21.597 1.00 48.44 94 LYS A C 1
ATOM 756 O O . LYS A 1 94 ? 44.484 33.787 -20.439 1.00 48.44 94 LYS A O 1
ATOM 761 N N . LEU A 1 95 ? 45.710 34.627 -22.137 1.00 50.00 95 LEU A N 1
ATOM 762 C CA . LEU A 1 95 ? 46.369 35.713 -21.396 1.00 50.00 95 LEU A CA 1
ATOM 763 C C . LEU A 1 95 ? 46.038 37.124 -21.899 1.00 50.00 95 LEU A C 1
ATOM 765 O O . LEU A 1 95 ? 46.445 38.103 -21.279 1.00 50.00 95 LEU A O 1
ATOM 769 N N . LEU A 1 96 ? 45.303 37.255 -23.003 1.00 50.00 96 LEU A N 1
ATOM 770 C CA . LEU A 1 96 ? 44.963 38.553 -23.584 1.00 50.00 96 LEU A CA 1
ATOM 771 C C . LEU A 1 96 ? 43.606 39.047 -23.083 1.00 50.00 96 LEU A C 1
ATOM 773 O O . LEU A 1 96 ? 42.571 38.834 -23.710 1.00 50.00 96 LEU A O 1
ATOM 777 N N . LEU A 1 97 ? 43.639 39.759 -21.958 1.00 47.19 97 LEU A N 1
ATOM 778 C CA . LEU A 1 97 ? 42.563 40.655 -21.532 1.00 47.19 97 LEU A CA 1
ATOM 779 C C . LEU A 1 97 ? 43.129 41.972 -20.993 1.00 47.19 97 LEU A C 1
ATOM 781 O O . LEU A 1 97 ? 42.756 42.463 -19.937 1.00 47.19 97 LEU A O 1
ATOM 785 N N . MET A 1 98 ? 44.043 42.585 -21.745 1.00 49.38 98 MET A N 1
ATOM 786 C CA . MET A 1 98 ? 44.390 43.991 -21.530 1.00 49.38 98 MET A CA 1
ATOM 787 C C . MET A 1 98 ? 43.396 44.873 -22.283 1.00 49.38 98 MET A C 1
ATOM 789 O O . MET A 1 98 ? 43.707 45.390 -23.354 1.00 49.38 98 MET A O 1
ATOM 793 N N . ARG A 1 99 ? 42.169 44.996 -21.760 1.00 45.62 99 ARG A N 1
ATOM 794 C CA . ARG A 1 99 ? 41.258 46.097 -22.127 1.00 45.62 99 ARG A CA 1
ATOM 795 C C . ARG A 1 99 ? 40.093 46.334 -21.167 1.00 45.62 99 ARG A C 1
ATOM 797 O O . ARG A 1 99 ? 39.170 47.049 -21.532 1.00 45.62 99 ARG A O 1
ATOM 804 N N . ASP A 1 100 ? 40.154 45.818 -19.943 1.00 44.44 100 ASP A N 1
ATOM 805 C CA . ASP A 1 100 ? 39.260 46.287 -18.886 1.00 44.44 100 ASP A C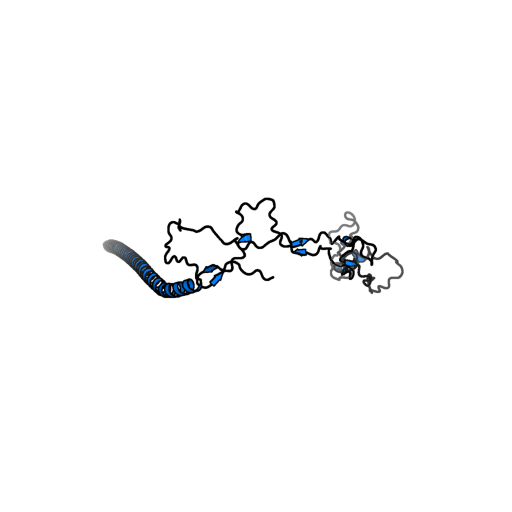A 1
ATOM 806 C C . ASP A 1 100 ? 39.942 47.425 -18.122 1.00 44.44 100 ASP A C 1
ATOM 808 O O . ASP A 1 100 ? 40.986 47.239 -17.499 1.00 44.44 100 ASP A O 1
ATOM 812 N N . HIS A 1 101 ? 39.313 48.600 -18.113 1.00 48.47 101 HIS A N 1
ATOM 813 C CA . HIS A 1 101 ? 39.720 49.798 -17.350 1.00 48.47 101 HIS A CA 1
ATOM 814 C C . HIS A 1 101 ? 39.747 49.565 -15.824 1.00 48.47 101 HIS A C 1
ATOM 816 O O . HIS A 1 101 ? 40.106 50.448 -15.055 1.00 48.47 101 HIS A O 1
ATOM 822 N N . ARG A 1 102 ? 39.341 48.368 -15.377 1.00 51.00 102 ARG A N 1
ATOM 823 C CA . ARG A 1 102 ? 39.446 47.894 -13.994 1.00 51.00 102 ARG A CA 1
ATOM 824 C C . ARG A 1 102 ? 40.804 47.262 -13.673 1.00 51.00 102 ARG A C 1
ATOM 826 O O . ARG A 1 102 ? 41.166 47.210 -12.506 1.00 51.00 102 ARG A O 1
ATOM 833 N N . ILE A 1 103 ? 41.566 46.810 -14.675 1.00 50.19 103 ILE A N 1
ATOM 834 C CA . ILE A 1 103 ? 42.903 46.216 -14.480 1.00 50.19 103 ILE A CA 1
ATOM 835 C C . ILE A 1 103 ? 43.998 47.294 -14.474 1.00 50.19 103 ILE A C 1
ATOM 837 O O . ILE A 1 103 ? 45.015 47.116 -13.813 1.00 50.19 103 ILE A O 1
ATOM 841 N N . SER A 1 104 ? 43.769 48.462 -15.089 1.00 48.09 104 SER A N 1
ATOM 842 C CA . SER A 1 104 ? 44.678 49.621 -14.983 1.00 48.09 104 SER A CA 1
ATOM 843 C C . SER A 1 104 ? 44.753 50.232 -13.576 1.00 48.09 104 SER A C 1
ATOM 845 O O . SER A 1 104 ? 45.457 51.215 -13.383 1.00 48.09 104 SER A O 1
ATOM 847 N N . ALA A 1 105 ? 44.014 49.684 -12.606 1.00 50.66 105 ALA A N 1
ATOM 848 C CA . ALA A 1 105 ? 44.069 50.070 -11.199 1.00 50.66 105 ALA A CA 1
ATOM 849 C C . ALA A 1 105 ? 45.056 49.221 -10.369 1.00 50.66 105 ALA A C 1
ATOM 851 O O . ALA A 1 105 ? 45.319 49.556 -9.218 1.00 50.66 105 ALA A O 1
ATOM 852 N N . LEU A 1 106 ? 45.629 48.147 -10.930 1.00 56.41 106 LEU A N 1
ATOM 853 C CA . LEU A 1 106 ? 46.755 47.422 -10.330 1.00 56.41 106 LEU A CA 1
ATOM 854 C C . LEU A 1 106 ? 48.057 48.135 -10.721 1.00 56.41 106 LEU A C 1
ATOM 856 O O . LEU A 1 106 ? 48.836 47.628 -11.523 1.00 56.41 106 LEU A O 1
ATOM 860 N N . ASN A 1 107 ? 48.253 49.352 -10.219 1.00 60.25 107 ASN A N 1
ATOM 861 C CA . ASN A 1 107 ? 49.551 50.014 -10.312 1.00 60.25 107 ASN A CA 1
ATOM 862 C C . ASN A 1 107 ? 50.549 49.307 -9.384 1.00 60.25 107 ASN A C 1
ATOM 864 O O . ASN A 1 107 ? 50.148 48.678 -8.400 1.00 60.25 107 ASN A O 1
ATOM 868 N N . LYS A 1 108 ? 51.844 49.395 -9.718 1.00 66.81 108 LYS A N 1
ATOM 869 C CA . LYS A 1 108 ? 52.946 48.910 -8.875 1.00 66.81 108 LYS A CA 1
ATOM 870 C C . LYS A 1 108 ? 52.704 49.376 -7.424 1.00 66.81 108 LYS A C 1
ATOM 872 O O . LYS A 1 108 ? 52.417 50.559 -7.241 1.00 66.81 108 LYS A O 1
ATOM 877 N N . PRO A 1 109 ? 52.773 48.489 -6.414 1.00 74.12 109 PRO A N 1
ATOM 878 C CA . PRO A 1 109 ? 52.646 48.905 -5.021 1.00 74.12 109 PRO A CA 1
ATOM 879 C C . PRO A 1 109 ? 53.706 49.959 -4.680 1.00 74.12 109 PRO A C 1
ATOM 881 O O . PRO A 1 109 ? 54.861 49.798 -5.070 1.00 74.12 109 PRO A O 1
ATOM 884 N N . ASP A 1 110 ? 53.341 50.998 -3.925 1.00 73.06 110 ASP A N 1
ATOM 885 C CA . ASP A 1 110 ? 54.261 52.092 -3.547 1.00 73.06 110 ASP A CA 1
ATOM 886 C C . ASP A 1 110 ? 55.503 51.611 -2.772 1.00 73.06 110 ASP A C 1
ATOM 888 O O . ASP A 1 110 ? 56.516 52.300 -2.729 1.00 73.06 110 ASP A O 1
ATOM 892 N N . HIS A 1 111 ? 55.445 50.417 -2.176 1.00 75.12 111 HIS A N 1
ATOM 893 C CA . HIS A 1 111 ? 56.534 49.810 -1.405 1.00 75.12 111 HIS A CA 1
ATOM 894 C C . HIS A 1 111 ? 57.380 48.796 -2.194 1.00 75.12 111 HIS A C 1
ATOM 896 O O . HIS A 1 111 ? 58.089 48.012 -1.579 1.00 75.12 111 HIS A O 1
ATOM 902 N N . TRP A 1 112 ? 57.281 48.752 -3.526 1.00 79.31 112 TRP A N 1
ATOM 903 C CA . TRP A 1 112 ? 58.045 47.797 -4.336 1.00 79.31 112 TRP A CA 1
ATOM 904 C C . TRP A 1 112 ? 59.415 48.349 -4.740 1.00 79.31 112 TRP A C 1
ATOM 906 O O . TRP A 1 112 ? 59.494 49.317 -5.511 1.00 79.31 112 TRP A O 1
ATOM 916 N N . ASP A 1 113 ? 60.475 47.680 -4.294 1.00 78.38 113 ASP A N 1
ATOM 917 C CA . ASP A 1 113 ? 61.858 48.038 -4.596 1.00 78.38 113 ASP A CA 1
ATOM 918 C C . ASP A 1 113 ? 62.375 47.253 -5.814 1.00 78.38 113 ASP A C 1
ATOM 920 O O . ASP A 1 113 ? 62.339 46.027 -5.860 1.00 78.38 113 ASP A O 1
ATOM 924 N N . GLU A 1 114 ? 62.831 47.955 -6.852 1.00 77.69 114 GLU A N 1
ATOM 925 C CA . GLU A 1 114 ? 63.311 47.313 -8.085 1.00 77.69 114 GLU A CA 1
ATOM 926 C C . GLU A 1 114 ? 64.706 46.691 -7.941 1.00 77.69 114 GLU A C 1
ATOM 928 O O . GLU A 1 114 ? 65.038 45.815 -8.745 1.00 77.69 114 GLU A O 1
ATOM 933 N N . GLU A 1 115 ? 65.497 47.094 -6.937 1.00 76.88 115 GLU A N 1
ATOM 934 C CA . GLU A 1 115 ? 66.814 46.500 -6.672 1.00 76.88 115 GLU A CA 1
ATOM 935 C C . GLU A 1 115 ? 66.723 45.180 -5.893 1.00 76.88 115 GLU A C 1
ATOM 937 O O . GLU A 1 115 ? 67.459 44.247 -6.222 1.00 76.88 115 GLU A O 1
ATOM 942 N N . GLU A 1 116 ? 65.810 45.061 -4.920 1.00 75.88 116 GLU A N 1
ATOM 943 C CA . GLU A 1 116 ? 65.617 43.820 -4.146 1.00 75.88 116 GLU A CA 1
ATOM 944 C C . GLU A 1 116 ? 64.597 42.855 -4.782 1.00 75.88 116 GLU A C 1
ATOM 946 O O . GLU A 1 116 ? 64.870 41.654 -4.864 1.00 75.88 116 GLU A O 1
ATOM 951 N N . ASP A 1 117 ? 63.454 43.346 -5.285 1.00 76.62 117 ASP A N 1
ATOM 952 C CA . ASP A 1 117 ? 62.343 42.497 -5.759 1.00 76.62 117 ASP A CA 1
ATOM 953 C C . ASP A 1 117 ? 62.292 42.325 -7.296 1.00 76.62 117 ASP A C 1
ATOM 955 O O . ASP A 1 117 ? 61.557 41.482 -7.829 1.00 76.62 117 ASP A O 1
ATOM 959 N N . GLY A 1 118 ? 63.084 43.106 -8.040 1.00 80.12 118 GLY A N 1
ATOM 960 C CA . GLY A 1 118 ? 63.177 43.062 -9.503 1.00 80.12 118 GLY A CA 1
ATOM 961 C C . GLY A 1 118 ? 62.014 43.738 -10.250 1.00 80.12 118 GLY A C 1
ATOM 962 O O . GLY A 1 118 ? 61.148 44.395 -9.675 1.00 80.12 118 GLY A O 1
ATOM 963 N N . ILE A 1 119 ? 61.985 43.603 -11.585 1.00 76.19 119 ILE A N 1
ATOM 964 C CA . ILE A 1 119 ? 60.984 44.270 -12.443 1.00 76.19 119 ILE A CA 1
ATOM 965 C C . ILE A 1 119 ? 59.595 43.673 -12.191 1.00 76.19 119 ILE A C 1
ATOM 967 O O . ILE A 1 119 ? 59.311 42.536 -12.589 1.00 76.19 119 ILE A O 1
ATOM 971 N N . TRP A 1 120 ? 58.711 44.471 -11.592 1.00 75.88 120 TRP A N 1
ATOM 972 C CA . TRP A 1 120 ? 57.333 44.076 -11.320 1.00 75.88 120 TRP A CA 1
ATOM 973 C C . TRP A 1 120 ? 56.588 43.679 -12.606 1.00 75.88 120 TRP A C 1
ATOM 975 O O . TRP A 1 120 ? 56.626 44.382 -13.621 1.00 75.88 120 TRP A O 1
ATOM 985 N N . ARG A 1 121 ? 55.875 42.544 -12.566 1.00 67.88 121 ARG A N 1
ATOM 986 C CA . ARG A 1 121 ? 55.027 42.063 -13.668 1.00 67.88 121 ARG A CA 1
ATOM 987 C C . ARG A 1 121 ? 53.572 41.959 -13.206 1.00 67.88 121 ARG A C 1
ATOM 989 O O . ARG A 1 121 ? 53.319 41.351 -12.167 1.00 67.88 121 ARG A O 1
ATOM 996 N N . PRO A 1 122 ? 52.605 42.465 -13.989 1.00 69.62 122 PRO A N 1
ATOM 997 C CA . PRO A 1 122 ? 51.202 42.419 -13.604 1.00 69.62 122 PRO A CA 1
ATOM 998 C C . PRO A 1 122 ? 50.677 40.973 -13.530 1.00 69.62 122 PRO A C 1
ATOM 1000 O O . PRO A 1 122 ? 51.079 40.123 -14.338 1.00 69.62 122 PRO A O 1
ATOM 1003 N N . PRO A 1 123 ? 49.749 40.679 -12.599 1.00 69.31 123 PRO A N 1
ATOM 1004 C CA . PRO A 1 123 ? 49.156 39.356 -12.470 1.00 69.31 123 PRO A CA 1
ATOM 1005 C C . PRO A 1 123 ? 48.310 39.005 -13.701 1.00 69.31 123 PRO A C 1
ATOM 1007 O O . PRO A 1 123 ? 47.563 39.821 -14.243 1.00 69.31 123 PRO A O 1
ATOM 1010 N N . LYS A 1 124 ? 48.413 37.749 -14.144 1.00 68.25 124 LYS A N 1
ATOM 1011 C CA . LYS A 1 124 ? 47.649 37.215 -15.277 1.00 68.25 124 LYS A CA 1
ATOM 1012 C C . LYS A 1 124 ? 46.220 36.900 -14.827 1.00 68.25 124 LYS A C 1
ATOM 1014 O O . LYS A 1 124 ? 46.004 35.929 -14.108 1.00 68.25 124 LYS A O 1
ATOM 1019 N N . VAL A 1 125 ? 45.247 37.696 -15.264 1.00 67.06 125 VAL A N 1
ATOM 1020 C CA . VAL A 1 125 ? 43.823 37.452 -14.983 1.00 67.06 125 VAL A CA 1
ATOM 1021 C C . VAL A 1 125 ? 43.261 36.447 -16.000 1.00 67.06 125 VAL A C 1
ATOM 1023 O O . VAL A 1 125 ? 43.455 36.641 -17.204 1.00 67.06 125 VAL A O 1
ATOM 1026 N N . PRO A 1 126 ? 42.571 35.374 -15.565 1.00 65.69 126 PRO A N 1
ATOM 1027 C CA . PRO A 1 126 ? 41.953 34.433 -16.491 1.00 65.69 126 PRO A CA 1
ATOM 1028 C C . PRO A 1 126 ? 40.801 35.106 -17.244 1.00 65.69 126 PRO A C 1
ATOM 1030 O O . PRO A 1 126 ? 39.957 35.770 -16.649 1.00 65.69 126 PRO A O 1
ATOM 1033 N N . ASN A 1 127 ? 40.748 34.911 -18.562 1.00 68.25 127 ASN A N 1
ATOM 1034 C CA . ASN A 1 127 ? 39.703 35.493 -19.396 1.00 68.25 127 ASN A CA 1
ATOM 1035 C C . ASN A 1 127 ? 38.328 34.850 -19.109 1.00 68.25 127 ASN A C 1
ATOM 1037 O O . ASN A 1 127 ? 38.156 33.673 -19.438 1.00 68.25 127 ASN A O 1
ATOM 1041 N N . PRO A 1 128 ? 37.325 35.587 -18.583 1.00 72.12 128 PRO A N 1
ATOM 1042 C CA . PRO A 1 128 ? 35.998 35.036 -18.305 1.00 72.12 128 PRO A CA 1
ATOM 1043 C C . PRO A 1 128 ? 35.247 34.591 -19.572 1.00 72.12 128 PRO A C 1
ATOM 1045 O O . PRO A 1 128 ? 34.322 33.786 -19.488 1.00 72.12 128 PRO A O 1
ATOM 1048 N N . ALA A 1 129 ? 35.641 35.064 -20.760 1.00 70.38 129 ALA A N 1
ATOM 1049 C CA . ALA A 1 129 ? 35.067 34.635 -22.034 1.00 70.38 129 ALA A CA 1
ATOM 1050 C C . ALA A 1 129 ? 35.684 33.330 -22.583 1.00 70.38 129 ALA A C 1
ATOM 1052 O O . ALA A 1 129 ? 35.157 32.765 -23.548 1.00 70.38 129 ALA A O 1
ATOM 1053 N N . TYR A 1 130 ? 36.777 32.823 -21.998 1.00 72.19 130 TYR A N 1
ATOM 1054 C CA . TYR A 1 130 ? 37.434 31.599 -22.460 1.00 72.19 130 TYR A CA 1
ATOM 1055 C C . TYR A 1 130 ? 36.724 30.344 -21.931 1.00 72.19 130 TYR A C 1
ATOM 1057 O O . TYR A 1 130 ? 36.733 30.056 -20.738 1.00 72.19 130 TYR A O 1
ATOM 1065 N N . LYS A 1 131 ? 36.131 29.558 -22.839 1.00 69.25 131 LYS A N 1
ATOM 1066 C CA . LYS A 1 131 ? 35.351 28.345 -22.513 1.00 69.25 131 LYS A CA 1
ATOM 1067 C C . LYS A 1 131 ? 36.140 27.031 -22.649 1.00 69.25 131 LYS A C 1
ATOM 1069 O O . LYS A 1 131 ? 35.539 25.959 -22.662 1.00 69.25 131 LYS A O 1
ATOM 1074 N N . GLY A 1 132 ? 37.471 27.100 -22.748 1.00 70.38 132 GLY A N 1
ATOM 1075 C CA . GLY A 1 132 ? 38.336 25.931 -22.940 1.00 70.38 132 GLY A CA 1
ATOM 1076 C C . GLY A 1 132 ? 38.487 25.488 -24.404 1.00 70.38 132 GLY A C 1
ATOM 1077 O O . GLY A 1 132 ? 37.922 26.112 -25.308 1.00 70.38 132 GLY A O 1
ATOM 1078 N N . PRO A 1 133 ? 39.252 24.406 -24.656 1.00 73.38 133 PRO A N 1
ATOM 1079 C CA . PRO A 1 133 ? 39.453 23.883 -26.001 1.00 73.38 133 PRO A CA 1
ATOM 1080 C C . PRO A 1 133 ? 38.118 23.425 -26.595 1.00 73.38 133 PRO A C 1
ATOM 1082 O O . PRO A 1 133 ? 37.358 22.675 -25.976 1.00 73.38 133 PRO A O 1
ATOM 1085 N N . TRP A 1 134 ? 37.827 23.890 -27.809 1.00 76.19 134 TRP A N 1
ATOM 1086 C CA . TRP A 1 134 ? 36.562 23.608 -28.478 1.00 76.19 134 TRP A CA 1
ATOM 1087 C C . TRP A 1 134 ? 36.375 22.102 -28.714 1.00 76.19 134 TRP A C 1
ATOM 1089 O O . TRP A 1 134 ? 37.221 21.448 -29.325 1.00 76.19 134 TRP A O 1
ATOM 1099 N N . LYS A 1 135 ? 35.233 21.561 -28.273 1.00 73.81 135 LYS A N 1
ATOM 1100 C CA . LYS A 1 135 ? 34.797 20.184 -28.546 1.00 73.81 135 LYS A CA 1
ATOM 1101 C C . LYS A 1 135 ? 33.557 20.210 -29.438 1.00 73.81 135 LYS A C 1
ATOM 1103 O O . LYS A 1 135 ? 32.620 20.967 -29.181 1.00 73.81 135 LYS A O 1
ATOM 1108 N N . ARG A 1 136 ? 33.537 19.367 -30.477 1.00 79.75 136 ARG A N 1
ATOM 1109 C CA . ARG A 1 136 ? 32.369 19.194 -31.359 1.00 79.75 136 ARG A CA 1
ATOM 1110 C C . ARG A 1 136 ? 31.158 18.770 -30.532 1.00 79.75 136 ARG A C 1
ATOM 1112 O O . ARG A 1 136 ? 31.267 17.866 -29.703 1.00 79.75 136 ARG A O 1
ATOM 1119 N N . LYS A 1 137 ? 30.001 19.390 -30.783 1.00 80.81 137 LYS A N 1
ATOM 1120 C CA . LYS A 1 137 ? 28.734 18.937 -30.196 1.00 80.81 137 LYS A CA 1
ATOM 1121 C C . LYS A 1 137 ? 28.421 17.533 -30.715 1.00 80.81 137 LYS A C 1
ATOM 1123 O O . LYS A 1 137 ? 28.645 17.244 -31.889 1.00 80.81 137 LYS A O 1
ATOM 1128 N N . LYS A 1 138 ? 27.933 16.665 -29.834 1.00 87.75 138 LYS A N 1
ATOM 1129 C CA . LYS A 1 138 ? 27.496 15.312 -30.176 1.00 87.75 138 LYS A CA 1
ATOM 1130 C C . LYS A 1 138 ? 26.020 15.350 -30.583 1.00 87.75 138 LYS A C 1
ATOM 1132 O O . LYS A 1 138 ? 25.216 15.975 -29.897 1.00 87.75 138 LYS A O 1
ATOM 1137 N N . VAL A 1 139 ? 25.678 14.730 -31.708 1.00 86.81 139 VAL A N 1
ATOM 1138 C CA . VAL A 1 139 ? 24.308 14.634 -32.237 1.00 86.81 139 VAL A CA 1
ATOM 1139 C C . VAL A 1 139 ? 23.877 13.171 -32.221 1.00 86.81 139 VAL A C 1
ATOM 1141 O O . VAL A 1 139 ? 24.706 12.267 -32.352 1.00 86.81 139 VAL A O 1
ATOM 1144 N N . LYS A 1 140 ? 22.575 12.931 -32.032 1.00 87.50 140 LYS A N 1
ATOM 1145 C CA . LYS A 1 140 ? 21.995 11.582 -32.030 1.00 87.50 140 LYS A CA 1
ATOM 1146 C C . LYS A 1 140 ? 22.248 10.901 -33.376 1.00 87.50 140 LYS A C 1
ATOM 1148 O O . LYS A 1 140 ? 21.948 11.469 -34.424 1.00 87.50 140 LYS A O 1
ATOM 1153 N N . ASN A 1 141 ? 22.793 9.691 -33.331 1.00 85.38 141 ASN A N 1
ATOM 1154 C CA . ASN A 1 141 ? 23.052 8.895 -34.520 1.00 85.38 141 ASN A CA 1
ATOM 1155 C C . ASN A 1 141 ? 21.735 8.308 -35.070 1.00 85.38 141 ASN A C 1
ATOM 1157 O O . ASN A 1 141 ? 21.109 7.517 -34.363 1.00 85.38 141 ASN A O 1
ATOM 1161 N N . PRO A 1 142 ? 21.319 8.627 -36.309 1.00 85.81 142 PRO A N 1
ATOM 1162 C CA . PRO A 1 142 ? 20.105 8.061 -36.902 1.00 85.81 142 PRO A CA 1
ATOM 1163 C C . PRO A 1 142 ? 20.187 6.539 -37.113 1.00 85.81 142 PRO A C 1
ATOM 1165 O O . PRO A 1 142 ? 19.158 5.875 -37.142 1.00 85.81 142 PRO A O 1
ATOM 1168 N N . ASN A 1 143 ? 21.395 5.972 -37.199 1.00 82.94 143 ASN A N 1
ATOM 1169 C CA . ASN A 1 143 ? 21.607 4.532 -37.369 1.00 82.94 143 ASN A CA 1
ATOM 1170 C C . ASN A 1 143 ? 21.651 3.757 -36.038 1.00 82.94 143 ASN A C 1
ATOM 1172 O O . ASN A 1 143 ? 21.810 2.537 -36.049 1.00 82.94 143 ASN A O 1
ATOM 1176 N N . TYR A 1 144 ? 21.534 4.426 -34.883 1.00 82.88 144 TYR A N 1
ATOM 1177 C CA . TYR A 1 144 ? 21.544 3.757 -33.581 1.00 82.88 144 TYR A CA 1
ATOM 1178 C C . TYR A 1 144 ? 20.153 3.206 -33.241 1.00 82.88 144 TYR A C 1
ATOM 1180 O O . TYR A 1 144 ? 19.254 3.953 -32.858 1.00 82.88 144 TYR A O 1
ATOM 1188 N N . LYS A 1 145 ? 19.993 1.882 -33.334 1.00 79.38 145 LYS A N 1
ATOM 1189 C CA . LYS A 1 145 ? 18.728 1.167 -33.075 1.00 79.38 145 LYS A CA 1
ATOM 1190 C C . LYS A 1 145 ? 18.507 0.786 -31.597 1.00 79.38 145 LYS A C 1
ATOM 1192 O O . LYS A 1 145 ? 17.578 0.054 -31.277 1.00 79.38 145 LYS A O 1
ATOM 1197 N N . GLY A 1 146 ? 19.327 1.300 -30.675 1.00 82.56 146 GLY A N 1
ATOM 1198 C CA . GLY A 1 146 ? 19.275 0.944 -29.250 1.00 82.56 146 GLY A CA 1
ATOM 1199 C C . GLY A 1 146 ? 20.152 -0.260 -28.912 1.00 82.56 146 GLY A C 1
ATOM 1200 O O . GLY A 1 146 ? 20.910 -0.719 -29.754 1.00 82.56 146 GLY A O 1
ATOM 1201 N N . LYS A 1 147 ? 20.084 -0.755 -27.671 1.00 80.06 147 LYS A N 1
ATOM 1202 C CA . LYS A 1 147 ? 20.707 -2.039 -27.301 1.00 80.06 147 LYS A CA 1
ATOM 1203 C C . LYS A 1 147 ? 19.785 -3.1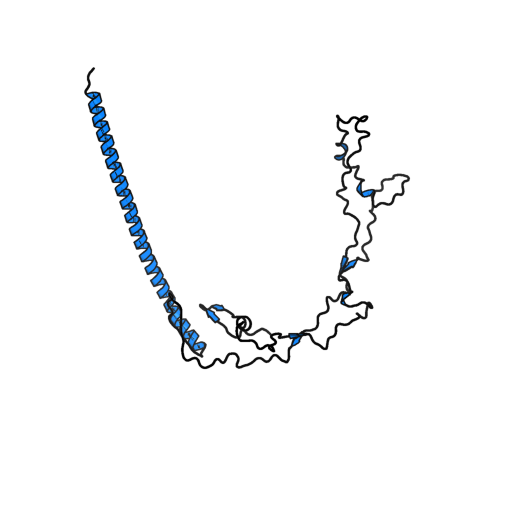70 -27.751 1.00 80.06 147 LYS A C 1
ATOM 1205 O O . LYS A 1 147 ? 18.576 -3.049 -27.569 1.00 80.06 147 LYS A O 1
ATOM 1210 N N . TRP A 1 148 ? 20.345 -4.227 -28.334 1.00 81.81 148 TRP A N 1
ATOM 1211 C CA . TRP A 1 148 ? 19.563 -5.382 -28.770 1.00 81.81 148 TRP A CA 1
ATOM 1212 C C . TRP A 1 148 ? 18.941 -6.054 -27.545 1.00 81.81 148 TRP A C 1
ATOM 1214 O O . TRP A 1 148 ? 19.611 -6.197 -26.521 1.00 81.81 148 TRP A O 1
ATOM 1224 N N . LYS A 1 149 ? 17.670 -6.430 -27.654 1.00 79.62 149 LYS A N 1
ATOM 1225 C CA . LYS A 1 149 ? 16.942 -7.221 -26.663 1.00 79.62 149 LYS A CA 1
ATOM 1226 C C . LYS A 1 149 ? 16.207 -8.325 -27.407 1.00 79.62 149 LYS A C 1
ATOM 1228 O O . LYS A 1 149 ? 15.638 -8.050 -28.463 1.00 79.62 149 LYS A O 1
ATOM 1233 N N . THR A 1 150 ? 16.237 -9.532 -26.864 1.00 80.19 150 THR A N 1
ATOM 1234 C CA . THR A 1 150 ? 15.474 -10.658 -27.399 1.00 80.19 150 THR A CA 1
ATOM 1235 C C . THR A 1 150 ? 13.982 -10.389 -27.184 1.00 80.19 150 THR A C 1
ATOM 1237 O O . THR A 1 150 ? 13.618 -9.831 -26.142 1.00 80.19 150 THR A O 1
ATOM 1240 N N . PRO A 1 151 ? 13.112 -10.675 -28.168 1.00 82.56 151 PRO A N 1
ATOM 1241 C CA . PRO A 1 151 ? 11.677 -10.597 -27.946 1.00 82.56 151 PRO A CA 1
ATOM 1242 C C . PRO A 1 151 ? 11.263 -11.608 -26.874 1.00 82.56 151 PRO A C 1
ATOM 1244 O O . PRO A 1 151 ? 11.787 -12.719 -26.810 1.00 82.56 151 PRO A O 1
ATOM 1247 N N . TRP A 1 152 ? 10.329 -11.182 -26.031 1.00 84.00 152 TRP A N 1
ATOM 1248 C CA . TRP A 1 152 ? 9.741 -12.012 -24.989 1.00 84.00 152 TRP A CA 1
ATOM 1249 C C . TRP A 1 152 ? 8.631 -12.855 -25.616 1.00 84.00 152 TRP A C 1
ATOM 1251 O O . TRP A 1 152 ? 7.787 -12.311 -26.333 1.00 84.00 152 TRP A O 1
ATOM 1261 N N . ILE A 1 153 ? 8.659 -14.161 -25.373 1.00 82.88 153 ILE A N 1
ATOM 1262 C CA . ILE A 1 153 ? 7.635 -15.120 -25.798 1.00 82.88 153 ILE A CA 1
ATOM 1263 C C . ILE A 1 153 ? 6.976 -15.702 -24.549 1.00 82.88 153 ILE A C 1
ATOM 1265 O O . ILE A 1 153 ? 7.633 -15.864 -23.519 1.00 82.88 153 ILE A O 1
ATOM 1269 N N . ASP A 1 154 ? 5.680 -15.993 -24.647 1.00 81.44 154 ASP A N 1
ATOM 1270 C CA . ASP A 1 154 ? 4.915 -16.651 -23.588 1.00 81.44 154 ASP A CA 1
ATOM 1271 C C . ASP A 1 154 ? 5.520 -18.028 -23.276 1.00 81.44 154 ASP A C 1
ATOM 1273 O O . ASP A 1 154 ? 5.781 -18.821 -24.186 1.00 81.44 154 ASP A O 1
ATOM 1277 N N . ASN A 1 155 ? 5.753 -18.314 -21.995 1.00 80.62 155 ASN A N 1
ATOM 1278 C CA . ASN A 1 155 ? 6.294 -19.601 -21.570 1.00 80.62 155 ASN A CA 1
ATOM 1279 C C . ASN A 1 155 ? 5.232 -20.712 -21.734 1.00 80.62 155 ASN A C 1
ATOM 1281 O O . ASN A 1 155 ? 4.208 -20.661 -21.049 1.00 80.62 155 ASN A O 1
ATOM 1285 N N . PRO A 1 156 ? 5.442 -21.732 -22.592 1.00 79.00 156 PRO A N 1
ATOM 1286 C CA . PRO A 1 156 ? 4.478 -22.822 -22.760 1.00 79.00 156 PRO A CA 1
ATOM 1287 C C . PRO A 1 156 ? 4.382 -23.754 -21.539 1.00 79.00 156 PRO A C 1
ATOM 1289 O O . PRO A 1 156 ? 3.421 -24.519 -21.443 1.00 79.00 156 PRO A O 1
ATOM 1292 N N . GLU A 1 157 ? 5.356 -23.708 -20.626 1.00 74.81 157 GLU A N 1
ATOM 1293 C CA . GLU A 1 157 ? 5.381 -24.531 -19.411 1.00 74.81 157 GLU A CA 1
ATOM 1294 C C . GLU A 1 157 ? 4.486 -23.966 -18.294 1.00 74.81 157 GLU A C 1
ATOM 1296 O O . GLU A 1 157 ? 4.106 -24.697 -17.380 1.00 74.81 157 GLU A O 1
ATOM 1301 N N . ILE A 1 158 ? 4.079 -22.692 -18.378 1.00 72.38 158 ILE A N 1
ATOM 1302 C CA . ILE A 1 158 ? 3.180 -22.079 -17.394 1.00 72.38 158 ILE A CA 1
ATOM 1303 C C . ILE A 1 158 ? 1.737 -22.440 -17.733 1.00 72.38 158 ILE A C 1
ATOM 1305 O O . ILE A 1 158 ? 1.175 -22.014 -18.744 1.00 72.38 158 ILE A O 1
ATOM 1309 N N . LYS A 1 159 ? 1.123 -23.230 -16.853 1.00 67.69 159 LYS A N 1
ATOM 1310 C CA . LYS A 1 159 ? -0.304 -23.548 -16.882 1.00 67.69 159 LYS A CA 1
ATOM 1311 C C . LYS A 1 159 ? -0.964 -22.951 -15.649 1.00 67.69 159 LYS A C 1
ATOM 1313 O O . LYS A 1 159 ? -0.482 -23.137 -14.538 1.00 67.69 159 LYS A O 1
ATOM 1318 N N . ASP A 1 160 ? -2.075 -22.252 -15.858 1.00 70.62 160 ASP A N 1
ATOM 1319 C CA . ASP A 1 160 ? -2.914 -21.778 -14.761 1.00 70.62 160 ASP A CA 1
ATOM 1320 C C . ASP A 1 160 ? -3.613 -22.985 -14.116 1.00 70.62 160 ASP A C 1
ATOM 1322 O O . ASP A 1 160 ? -4.520 -23.572 -14.715 1.00 70.62 160 ASP A O 1
ATOM 1326 N N . ASP A 1 161 ? -3.199 -23.364 -12.906 1.00 73.69 161 ASP A N 1
ATOM 1327 C CA . ASP A 1 161 ? -3.843 -24.442 -12.155 1.00 73.69 161 ASP A CA 1
ATOM 1328 C C . ASP A 1 161 ? -5.217 -23.984 -11.627 1.00 73.69 161 ASP A C 1
ATOM 1330 O O . ASP A 1 161 ? -5.291 -23.095 -10.769 1.00 73.69 161 ASP A O 1
ATOM 1334 N N . PRO A 1 162 ? -6.336 -24.585 -12.083 1.00 77.38 162 PRO A N 1
ATOM 1335 C CA . PRO A 1 162 ? -7.678 -24.159 -11.681 1.00 77.38 162 PRO A CA 1
ATOM 1336 C C . PRO A 1 162 ? -7.999 -24.488 -10.215 1.00 77.38 162 PRO A C 1
ATOM 1338 O O . PRO A 1 162 ? -8.866 -23.850 -9.617 1.00 77.38 162 PRO A O 1
ATOM 1341 N N . ASP A 1 163 ? -7.283 -25.447 -9.624 1.00 75.62 163 ASP A N 1
ATOM 1342 C CA . ASP A 1 163 ? -7.528 -25.949 -8.269 1.00 75.62 163 ASP A CA 1
ATOM 1343 C C . ASP A 1 163 ? -6.705 -25.225 -7.190 1.00 75.62 163 ASP A C 1
ATOM 1345 O O . ASP A 1 163 ? -6.811 -25.557 -6.009 1.00 75.62 163 ASP A O 1
ATOM 1349 N N . LEU A 1 164 ? -5.922 -24.199 -7.550 1.00 75.75 164 LEU A N 1
ATOM 1350 C CA . LEU A 1 164 ? -5.041 -23.489 -6.612 1.00 75.75 164 LEU A CA 1
ATOM 1351 C C . LEU A 1 164 ? -5.791 -22.894 -5.402 1.00 75.75 164 LEU A C 1
ATOM 1353 O O . LEU A 1 164 ? -5.246 -22.806 -4.303 1.00 75.75 164 LEU A O 1
ATOM 1357 N N . TYR A 1 165 ? -7.056 -22.507 -5.585 1.00 70.50 165 TYR A N 1
ATOM 1358 C CA . TYR A 1 165 ? -7.896 -21.925 -4.530 1.00 70.50 165 TYR A CA 1
ATOM 1359 C C . TYR A 1 165 ? -8.774 -22.946 -3.797 1.00 70.50 165 TYR A C 1
ATOM 1361 O O . TYR A 1 165 ? -9.505 -22.581 -2.872 1.00 70.50 165 TYR A O 1
ATOM 1369 N N . VAL A 1 166 ? -8.712 -24.222 -4.178 1.00 79.88 166 VAL A N 1
ATOM 1370 C CA . VAL A 1 166 ? -9.509 -25.283 -3.562 1.00 79.88 166 VAL A CA 1
ATOM 1371 C C . VAL A 1 166 ? -8.759 -25.813 -2.344 1.00 79.88 166 VAL A C 1
ATOM 1373 O O . VAL A 1 166 ? -7.960 -26.746 -2.403 1.00 79.88 166 VAL A O 1
ATOM 1376 N N . LEU A 1 167 ? -9.017 -25.190 -1.196 1.00 76.88 167 LEU A N 1
ATOM 1377 C CA . LEU A 1 167 ? -8.497 -25.663 0.081 1.00 76.88 167 LEU A CA 1
ATOM 1378 C C . LEU A 1 167 ? -9.254 -26.911 0.552 1.00 76.88 167 LEU A C 1
ATOM 1380 O O . LEU A 1 167 ? -10.433 -27.116 0.257 1.00 76.88 167 LEU A O 1
ATOM 1384 N N . ARG A 1 168 ? -8.580 -27.744 1.353 1.00 81.62 168 ARG A N 1
ATOM 1385 C CA . ARG A 1 168 ? -9.234 -28.863 2.046 1.00 81.62 168 ARG A CA 1
ATOM 1386 C C . ARG A 1 168 ? -10.349 -28.328 2.947 1.00 81.62 168 ARG A C 1
ATOM 1388 O O . ARG A 1 168 ? -10.180 -27.291 3.584 1.00 81.62 168 ARG A O 1
ATOM 1395 N N . THR A 1 169 ? -11.450 -29.071 3.047 1.00 83.06 169 THR A N 1
ATOM 1396 C CA . THR A 1 169 ? -12.634 -28.689 3.834 1.00 83.06 169 THR A CA 1
ATOM 1397 C C . THR A 1 169 ? -12.255 -28.266 5.257 1.00 83.06 169 THR A C 1
ATOM 1399 O O . THR A 1 169 ? -11.766 -29.084 6.045 1.00 83.06 169 THR A O 1
ATOM 1402 N N . THR A 1 170 ? -12.493 -27.001 5.593 1.00 80.56 170 THR A N 1
ATOM 1403 C CA . THR A 1 170 ? -12.226 -26.430 6.913 1.00 80.56 170 THR A CA 1
ATOM 1404 C C . THR A 1 170 ? -13.404 -26.710 7.848 1.00 80.56 170 THR A C 1
ATOM 1406 O O . THR A 1 170 ? -14.562 -26.514 7.497 1.00 80.56 170 THR A O 1
ATOM 1409 N N . LYS A 1 171 ? -13.118 -27.230 9.048 1.00 86.06 171 LYS A N 1
ATOM 1410 C CA . LYS A 1 171 ? -14.148 -27.600 10.045 1.00 86.06 171 LYS A CA 1
ATOM 1411 C C . LYS A 1 171 ? -14.200 -26.670 11.250 1.00 86.06 171 LYS A C 1
ATOM 1413 O O . LYS A 1 171 ? -15.215 -26.609 11.932 1.00 86.06 171 LYS A O 1
ATOM 1418 N N . TYR A 1 172 ? -13.097 -25.989 11.533 1.00 88.94 172 TYR A N 1
ATOM 1419 C CA . TYR A 1 172 ? -12.923 -25.206 12.746 1.00 88.94 172 TYR A CA 1
ATOM 1420 C C . TYR A 1 172 ? -12.348 -23.844 12.396 1.00 88.94 172 TYR A C 1
ATOM 1422 O O . TYR A 1 172 ? -11.514 -23.728 11.498 1.00 88.94 172 TYR A O 1
ATOM 1430 N N . VAL A 1 173 ? -12.780 -22.834 13.145 1.00 87.06 173 VAL A N 1
ATOM 1431 C CA . VAL A 1 173 ? -12.273 -21.467 13.060 1.00 87.06 173 VAL A CA 1
ATOM 1432 C C . VAL A 1 173 ? -11.780 -21.073 14.440 1.00 87.06 173 VAL A C 1
ATOM 1434 O O . VAL A 1 173 ? -12.510 -21.199 15.420 1.00 87.06 173 VAL A O 1
ATOM 1437 N N . GLY A 1 174 ? -10.524 -20.641 14.516 1.00 87.69 174 GLY A N 1
ATOM 1438 C CA . GLY A 1 174 ? -9.888 -20.209 15.754 1.00 87.69 174 GLY A CA 1
ATOM 1439 C C . GLY A 1 174 ? -9.420 -18.766 15.637 1.00 87.69 174 GLY A C 1
ATOM 1440 O O . GLY A 1 174 ? -8.761 -18.408 14.664 1.00 87.69 174 GLY A O 1
ATOM 1441 N N . ILE A 1 175 ? -9.738 -17.951 16.641 1.00 87.69 175 ILE A N 1
ATOM 1442 C CA . ILE A 1 175 ? -9.209 -16.595 16.797 1.00 87.69 175 ILE A CA 1
ATOM 1443 C C . ILE A 1 175 ? -8.310 -16.610 18.027 1.00 87.69 175 ILE A C 1
ATOM 1445 O O . ILE A 1 175 ? -8.772 -16.879 19.133 1.00 87.69 175 ILE A O 1
ATOM 1449 N N . ASN A 1 176 ? -7.022 -16.336 17.831 1.00 86.94 176 ASN A N 1
ATOM 1450 C CA . ASN A 1 176 ? -6.051 -16.248 18.914 1.00 86.94 176 ASN A CA 1
ATOM 1451 C C . ASN A 1 176 ? -5.509 -14.818 19.000 1.00 86.94 176 ASN A C 1
ATOM 1453 O O . ASN A 1 176 ? -4.498 -14.489 18.381 1.00 86.94 176 ASN A O 1
ATOM 1457 N N . LEU A 1 177 ? -6.219 -13.953 19.724 1.00 84.12 177 LEU A N 1
ATOM 1458 C CA . LEU A 1 177 ? -5.792 -12.584 19.993 1.00 84.12 177 LEU A CA 1
ATOM 1459 C C . LEU A 1 177 ? -6.336 -12.135 21.355 1.00 84.12 177 LEU A C 1
ATOM 1461 O O . LEU A 1 177 ? -7.502 -12.375 21.662 1.00 84.12 177 LEU A O 1
ATOM 1465 N N . ALA A 1 178 ? -5.513 -11.468 22.163 1.00 83.25 178 ALA A N 1
ATOM 1466 C CA . ALA A 1 178 ? -5.922 -10.936 23.461 1.00 83.25 178 ALA A CA 1
ATOM 1467 C C . ALA A 1 178 ? -6.234 -9.433 23.362 1.00 83.25 178 ALA A C 1
ATOM 1469 O O . ALA A 1 178 ? -5.466 -8.675 22.773 1.00 83.25 178 ALA A O 1
ATOM 1470 N N . GLY A 1 179 ? -7.345 -8.994 23.963 1.00 83.12 179 GLY A N 1
ATOM 1471 C CA . GLY A 1 179 ? -7.675 -7.570 24.124 1.00 83.12 179 GLY A CA 1
ATOM 1472 C C . GLY A 1 179 ? -8.484 -6.920 22.994 1.00 83.12 179 GLY A C 1
ATOM 1473 O O . GLY A 1 179 ? -8.620 -5.701 22.988 1.00 83.12 179 GLY A O 1
ATOM 1474 N N . SER A 1 180 ? -9.028 -7.693 22.050 1.00 89.31 180 SER A N 1
ATOM 1475 C CA . SER A 1 180 ? -9.936 -7.202 20.998 1.00 89.31 180 SER A CA 1
ATOM 1476 C C . SER A 1 180 ? -11.304 -7.877 21.096 1.00 89.31 180 SER A C 1
ATOM 1478 O O . SER A 1 180 ? -11.386 -9.043 21.478 1.00 89.31 180 SER A O 1
ATOM 1480 N N . VAL A 1 181 ? -12.366 -7.147 20.750 1.00 87.19 181 VAL A N 1
ATOM 1481 C CA . VAL A 1 181 ? -13.737 -7.676 20.669 1.00 87.19 181 VAL A CA 1
ATOM 1482 C C . VAL A 1 181 ? -14.039 -8.001 19.209 1.00 87.19 181 VAL A C 1
ATOM 1484 O O . VAL A 1 181 ? -13.827 -7.160 18.333 1.00 87.19 181 VAL A O 1
ATOM 1487 N N . PHE A 1 182 ? -14.496 -9.224 18.955 1.00 87.31 182 PHE A N 1
ATOM 1488 C CA . PHE A 1 182 ? -14.853 -9.708 17.625 1.00 87.31 182 PHE A CA 1
ATOM 1489 C C . PHE A 1 182 ? -16.311 -10.162 17.637 1.00 87.31 182 PHE A C 1
ATOM 1491 O O . PHE A 1 182 ? -16.634 -11.133 18.314 1.00 87.31 182 PHE A O 1
ATOM 1498 N N . ASP A 1 183 ? -17.150 -9.496 16.846 1.00 87.38 183 ASP A N 1
ATOM 1499 C CA . 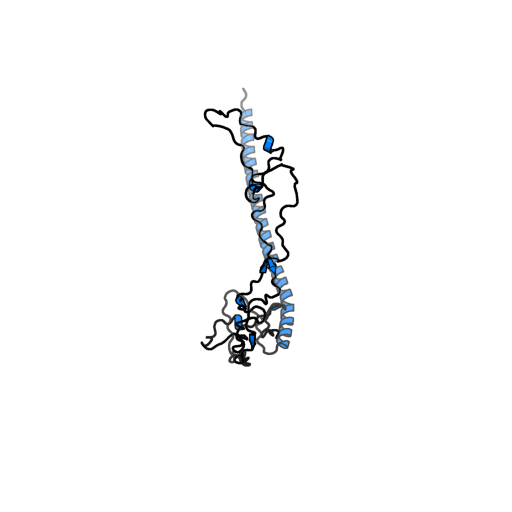ASP A 1 183 ? -18.571 -9.812 16.688 1.00 87.38 183 ASP A CA 1
ATOM 1500 C C . ASP A 1 183 ? -18.919 -9.991 15.202 1.00 87.38 183 ASP A C 1
ATOM 1502 O O . ASP A 1 183 ? -18.166 -9.571 14.318 1.00 87.38 183 ASP A O 1
ATOM 1506 N N . ASN A 1 184 ? -20.082 -10.590 14.922 1.00 88.00 184 ASN A N 1
ATOM 1507 C CA . ASN A 1 184 ? -20.655 -10.732 13.574 1.00 88.00 184 ASN A CA 1
ATOM 1508 C C . ASN A 1 184 ? -19.764 -11.496 12.572 1.00 88.00 184 ASN A C 1
ATOM 1510 O O . ASN A 1 184 ? -19.593 -11.087 11.423 1.00 88.00 184 ASN A O 1
ATOM 1514 N N . ILE A 1 185 ? -19.196 -12.628 13.004 1.00 90.19 185 ILE A N 1
ATOM 1515 C CA . ILE A 1 185 ? -18.405 -13.516 12.142 1.00 90.19 185 ILE A CA 1
ATOM 1516 C C . ILE A 1 185 ? -19.356 -14.303 11.229 1.00 90.19 185 ILE A C 1
ATOM 1518 O O . ILE A 1 185 ? -20.085 -15.177 11.693 1.00 90.19 185 ILE A O 1
ATOM 1522 N N . LEU A 1 186 ? -19.327 -14.007 9.928 1.00 90.19 186 LEU A N 1
ATOM 1523 C CA . LEU A 1 186 ? -20.088 -14.718 8.900 1.00 90.19 186 LEU A CA 1
ATOM 1524 C C . LEU A 1 186 ? -19.139 -15.459 7.956 1.00 90.19 186 LEU A C 1
ATOM 1526 O O . LEU A 1 186 ? -18.196 -14.870 7.429 1.00 90.19 186 LEU A O 1
ATOM 1530 N N . ILE A 1 187 ? -19.424 -16.737 7.712 1.00 90.25 187 ILE A N 1
ATOM 1531 C CA . ILE A 1 187 ? -18.710 -17.584 6.752 1.00 90.25 187 ILE A CA 1
ATOM 1532 C C . ILE A 1 187 ? -19.758 -18.153 5.806 1.00 90.25 187 ILE A C 1
ATOM 1534 O O . ILE A 1 187 ? -20.689 -18.823 6.249 1.00 90.25 187 ILE A O 1
ATOM 1538 N N . CYS A 1 188 ? -19.650 -17.819 4.524 1.00 88.12 188 CYS A N 1
ATOM 1539 C CA . CYS A 1 188 ? -20.628 -18.184 3.509 1.00 88.12 188 CYS A CA 1
ATOM 1540 C C . CYS A 1 188 ? -19.963 -18.203 2.131 1.00 88.12 188 CYS A C 1
ATOM 1542 O O . CYS A 1 188 ? -19.055 -17.408 1.878 1.00 88.12 188 CYS A O 1
ATOM 1544 N N . ASP A 1 189 ? -20.454 -19.074 1.253 1.00 89.50 189 ASP A N 1
ATOM 1545 C CA . ASP A 1 189 ? -19.997 -19.189 -0.133 1.00 89.50 189 ASP A CA 1
ATOM 1546 C C . ASP A 1 189 ? -20.718 -18.192 -1.068 1.00 89.50 189 ASP A C 1
ATOM 1548 O O . ASP A 1 189 ? -20.219 -17.874 -2.147 1.00 89.50 189 ASP A O 1
ATOM 1552 N N . ASP A 1 190 ? -21.868 -17.646 -0.642 1.00 92.31 190 ASP A N 1
ATOM 1553 C CA . ASP A 1 190 ? -22.703 -16.745 -1.440 1.00 92.31 190 ASP A CA 1
ATOM 1554 C C . ASP A 1 190 ? -22.351 -15.257 -1.220 1.00 92.31 190 ASP A C 1
ATOM 1556 O O . ASP A 1 190 ? -22.638 -14.683 -0.158 1.00 92.31 190 ASP A O 1
ATOM 1560 N N . PRO A 1 191 ? -21.810 -14.555 -2.236 1.00 88.00 191 PRO A N 1
ATOM 1561 C CA . PRO A 1 191 ? -21.367 -13.169 -2.083 1.00 88.00 191 PRO A CA 1
ATOM 1562 C C . PRO A 1 191 ? -22.523 -12.176 -1.917 1.00 88.00 191 PRO A C 1
ATOM 1564 O O . PRO A 1 191 ? -22.350 -11.119 -1.309 1.00 88.00 191 PRO A O 1
ATOM 1567 N N . ASP A 1 192 ? -23.703 -12.477 -2.458 1.00 91.12 192 ASP A N 1
ATOM 1568 C CA . ASP A 1 192 ? -24.860 -11.580 -2.379 1.00 91.12 192 ASP A CA 1
ATOM 1569 C C . ASP A 1 192 ? -25.577 -11.674 -1.033 1.00 91.12 192 ASP A C 1
ATOM 1571 O O . ASP A 1 192 ? -26.080 -10.666 -0.534 1.00 91.12 192 ASP A O 1
ATOM 1575 N N . TYR A 1 193 ? -25.566 -12.850 -0.402 1.00 91.06 193 TYR A N 1
ATOM 1576 C CA . TYR A 1 193 ? -26.048 -13.010 0.966 1.00 91.06 193 TYR A CA 1
ATOM 1577 C C . TYR A 1 193 ? -25.153 -12.256 1.956 1.00 91.06 193 TYR A C 1
ATOM 1579 O O . TYR A 1 193 ? -25.652 -11.482 2.773 1.00 91.06 193 TYR A O 1
ATOM 1587 N N . ALA A 1 194 ? -23.829 -12.380 1.812 1.00 89.25 194 ALA A N 1
ATOM 1588 C CA . ALA A 1 194 ? -22.872 -11.662 2.650 1.00 89.25 194 ALA A CA 1
ATOM 1589 C C . ALA A 1 194 ? -23.070 -10.134 2.602 1.00 89.25 194 ALA A C 1
ATOM 1591 O O . ALA A 1 194 ? -23.018 -9.474 3.638 1.00 89.25 194 ALA A O 1
ATOM 1592 N N . LYS A 1 195 ? -23.354 -9.559 1.423 1.00 87.56 195 LYS A N 1
ATOM 1593 C CA . LYS A 1 195 ? -23.613 -8.111 1.279 1.00 87.56 195 LYS A CA 1
ATOM 1594 C C . LYS A 1 195 ? -24.842 -7.649 2.064 1.00 87.56 195 LYS A C 1
ATOM 1596 O O . LYS A 1 195 ? -24.763 -6.616 2.718 1.00 87.56 195 LYS A O 1
ATOM 1601 N N . LYS A 1 196 ? -25.939 -8.412 2.033 1.00 90.38 196 LYS A N 1
ATOM 1602 C CA . LYS A 1 196 ? -27.175 -8.067 2.759 1.00 90.38 196 LYS A CA 1
ATOM 1603 C C . LYS A 1 196 ? -26.947 -8.030 4.268 1.00 90.38 196 LYS A C 1
ATOM 1605 O O . LYS A 1 196 ? -27.278 -7.043 4.912 1.00 90.38 196 LYS A O 1
ATOM 1610 N N . VAL A 1 197 ? -26.292 -9.061 4.808 1.00 89.69 197 VAL A N 1
ATOM 1611 C CA . VAL A 1 197 ? -25.969 -9.130 6.244 1.00 89.69 197 VAL A CA 1
ATOM 1612 C C . VAL A 1 197 ? -25.043 -7.980 6.656 1.00 89.69 197 VAL A C 1
ATOM 1614 O O . VAL A 1 197 ? -25.224 -7.377 7.711 1.00 89.69 197 VAL A O 1
ATOM 1617 N N . ILE A 1 198 ? -24.069 -7.630 5.808 1.00 87.19 198 ILE A N 1
ATOM 1618 C CA . ILE A 1 198 ? -23.197 -6.471 6.037 1.00 87.19 198 ILE A CA 1
ATOM 1619 C C . ILE A 1 198 ? -24.017 -5.178 6.109 1.00 87.19 198 ILE A C 1
ATOM 1621 O O . ILE A 1 198 ? -23.798 -4.384 7.019 1.00 87.19 198 ILE A O 1
ATOM 1625 N N . GLU A 1 199 ? -24.940 -4.949 5.176 1.00 85.88 199 GLU A N 1
ATOM 1626 C CA . GLU A 1 199 ? -25.768 -3.738 5.156 1.00 85.88 199 GLU A CA 1
ATOM 1627 C C . GLU A 1 199 ? -26.630 -3.613 6.418 1.00 85.88 199 GLU A C 1
ATOM 1629 O O . GLU A 1 199 ? -26.646 -2.548 7.033 1.00 85.88 199 GLU A O 1
ATOM 1634 N N . GLU A 1 200 ? -27.254 -4.704 6.864 1.00 86.38 200 GLU A N 1
ATOM 1635 C CA . GLU A 1 200 ? -28.057 -4.736 8.094 1.00 86.38 200 GLU A CA 1
ATOM 1636 C C . GLU A 1 200 ? -27.218 -4.415 9.344 1.00 86.38 200 GLU A C 1
ATOM 1638 O O . GLU A 1 200 ? -27.568 -3.535 10.133 1.00 86.38 200 GLU A O 1
ATOM 1643 N N . VAL A 1 201 ? -26.059 -5.062 9.505 1.00 86.06 201 VAL A N 1
ATOM 1644 C CA . VAL A 1 201 ? -25.175 -4.852 10.666 1.00 86.06 201 VAL A CA 1
ATOM 1645 C C . VAL A 1 201 ? -24.564 -3.446 10.671 1.00 86.06 201 VAL A C 1
ATOM 1647 O O . VAL A 1 201 ? -24.393 -2.834 11.729 1.00 86.06 201 VAL A O 1
ATOM 1650 N N . PHE A 1 202 ? -24.231 -2.893 9.502 1.00 82.56 202 PHE A N 1
ATOM 1651 C CA . PHE A 1 202 ? -23.602 -1.574 9.419 1.00 82.56 202 PHE A CA 1
ATOM 1652 C C . PHE A 1 202 ? -24.528 -0.436 9.858 1.00 82.56 202 PHE A C 1
ATOM 1654 O O . PHE A 1 202 ? -24.024 0.535 10.426 1.00 82.56 202 PHE A O 1
ATOM 1661 N N . VAL A 1 203 ? -25.843 -0.557 9.646 1.00 82.69 203 VAL A N 1
ATOM 1662 C CA . VAL A 1 203 ? -26.828 0.443 10.094 1.00 82.69 203 VAL A CA 1
ATOM 1663 C C . VAL A 1 203 ? -26.832 0.567 11.620 1.00 82.69 203 VAL A C 1
ATOM 1665 O O . VAL A 1 203 ? -26.878 1.674 12.157 1.00 82.69 203 VAL A O 1
ATOM 1668 N N . HIS A 1 204 ? -26.712 -0.549 12.340 1.00 78.56 204 HIS A N 1
ATOM 1669 C CA . HIS A 1 204 ? -26.709 -0.543 13.805 1.00 78.56 204 HIS A CA 1
ATOM 1670 C C . HIS A 1 204 ? -25.426 0.050 14.406 1.00 78.56 204 HIS A C 1
ATOM 1672 O O . HIS A 1 204 ? -25.473 0.711 15.444 1.00 78.56 204 HIS A O 1
ATOM 1678 N N . ARG A 1 205 ? -24.289 -0.085 13.716 1.00 80.31 205 ARG A N 1
ATOM 1679 C CA . ARG A 1 205 ? -22.987 0.386 14.210 1.00 80.31 205 ARG A CA 1
ATOM 1680 C C . ARG A 1 205 ? -22.917 1.901 14.422 1.00 80.31 205 ARG A C 1
ATOM 1682 O O . ARG A 1 205 ? -22.208 2.364 15.313 1.00 80.31 205 ARG A O 1
ATOM 1689 N N . GLU A 1 206 ? -23.588 2.697 13.592 1.00 78.69 206 GLU A N 1
ATOM 1690 C CA . GLU A 1 206 ? -23.573 4.161 13.747 1.00 78.69 206 GLU A CA 1
ATOM 1691 C C . GLU A 1 206 ? -24.286 4.586 15.034 1.00 78.69 206 GLU A C 1
ATOM 1693 O O . GLU A 1 206 ? -23.762 5.411 15.784 1.00 78.69 206 GLU A O 1
ATOM 1698 N N . ALA A 1 207 ? -25.408 3.935 15.350 1.00 82.75 207 ALA A N 1
ATOM 1699 C CA . ALA A 1 207 ? -26.124 4.143 16.602 1.00 82.75 207 ALA A CA 1
ATOM 1700 C C . ALA A 1 207 ? -25.282 3.728 17.822 1.00 82.75 207 ALA A C 1
ATOM 1702 O O . ALA A 1 207 ? -25.220 4.464 18.809 1.00 82.75 207 ALA A O 1
ATOM 1703 N N . GLU A 1 208 ? -24.581 2.594 17.746 1.00 80.44 208 GLU A N 1
ATOM 1704 C CA . GLU A 1 208 ? -23.668 2.141 18.806 1.00 80.44 208 GLU A CA 1
ATOM 1705 C C . GLU A 1 208 ? -22.493 3.101 19.006 1.00 80.44 208 GLU A C 1
ATOM 1707 O O . GLU A 1 208 ? -22.153 3.445 20.139 1.00 80.44 208 GLU A O 1
ATOM 1712 N N . LYS A 1 209 ? -21.897 3.592 17.914 1.00 83.25 209 LYS A N 1
ATOM 1713 C CA . LYS A 1 209 ? -20.801 4.562 17.965 1.00 83.25 209 LYS A CA 1
ATOM 1714 C C . LYS A 1 209 ? -21.247 5.864 18.621 1.00 83.25 209 LYS A C 1
ATOM 1716 O O . LYS A 1 209 ? -20.539 6.385 19.480 1.00 83.25 209 LYS A O 1
ATOM 1721 N N . GLU A 1 210 ? -22.417 6.382 18.258 1.00 87.38 210 GLU A N 1
ATOM 1722 C CA . GLU A 1 210 ? -22.957 7.576 18.904 1.00 87.38 210 GLU A CA 1
ATOM 1723 C C . GLU A 1 210 ? -23.253 7.354 20.387 1.00 87.38 210 GLU A C 1
ATOM 1725 O O . GLU A 1 210 ? -22.989 8.240 21.202 1.00 87.38 210 GLU A O 1
ATOM 1730 N N . ALA A 1 211 ? -23.811 6.197 20.750 1.00 88.19 211 ALA A N 1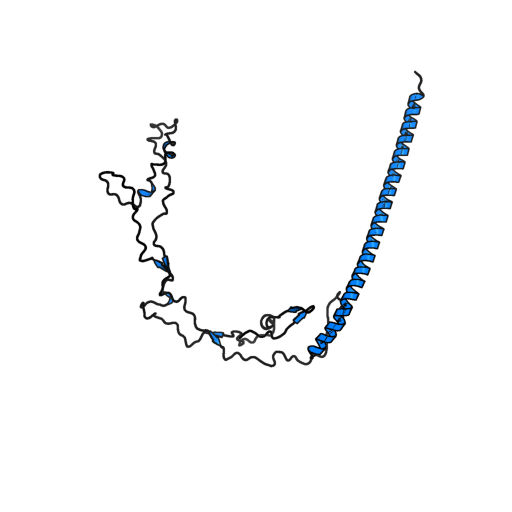
ATOM 1731 C CA . ALA A 1 211 ? -24.070 5.850 22.142 1.00 88.19 211 ALA A CA 1
ATOM 1732 C C . ALA A 1 211 ? -22.762 5.780 22.946 1.00 88.19 211 ALA A C 1
ATOM 1734 O O . ALA A 1 211 ? -22.680 6.345 24.039 1.00 88.19 211 ALA A O 1
ATOM 1735 N N . PHE A 1 212 ? -21.719 5.174 22.375 1.00 86.25 212 PHE A N 1
ATOM 1736 C CA . PHE A 1 212 ? -20.390 5.103 22.970 1.00 86.25 212 PHE A CA 1
ATOM 1737 C C . PHE A 1 212 ? -19.751 6.490 23.120 1.00 86.25 212 PHE A C 1
ATOM 1739 O O . PHE A 1 212 ? -19.296 6.843 24.204 1.00 86.25 212 PHE A O 1
ATOM 1746 N N . GLU A 1 213 ? -19.783 7.332 22.084 1.00 91.44 213 GLU A N 1
ATOM 1747 C CA . GLU A 1 213 ? -19.254 8.700 22.157 1.00 91.44 213 GLU A CA 1
ATOM 1748 C C . GLU A 1 213 ? -20.012 9.573 23.165 1.00 91.44 213 GLU A C 1
ATOM 1750 O O . GLU A 1 213 ? -19.407 10.411 23.837 1.00 91.44 213 GLU A O 1
ATOM 1755 N N . LYS A 1 214 ? -21.333 9.393 23.295 1.00 91.69 214 LYS A N 1
ATOM 1756 C CA . LYS A 1 214 ? -22.140 10.071 24.320 1.00 91.69 214 LYS A CA 1
ATOM 1757 C C . LYS A 1 214 ? -21.729 9.608 25.719 1.00 91.69 214 LYS A C 1
ATOM 1759 O O . LYS A 1 214 ? -21.506 10.457 26.580 1.00 91.69 214 LYS A O 1
ATOM 1764 N N . ALA A 1 215 ? -21.559 8.304 25.938 1.00 90.19 215 ALA A N 1
ATOM 1765 C CA . ALA A 1 215 ? -21.093 7.761 27.214 1.00 90.19 215 ALA A CA 1
ATOM 1766 C C . ALA A 1 215 ? -19.673 8.244 27.571 1.00 90.19 215 ALA A C 1
ATOM 1768 O O . ALA A 1 215 ? -19.429 8.667 28.701 1.00 90.19 215 ALA A O 1
ATOM 1769 N N . GLU A 1 216 ? -18.762 8.276 26.595 1.00 91.81 216 GLU A N 1
ATOM 1770 C CA . GLU A 1 216 ? -17.388 8.767 26.750 1.00 91.81 216 GLU A CA 1
ATOM 1771 C C . GLU A 1 216 ? -17.364 10.264 27.099 1.00 91.81 216 GLU A C 1
ATOM 1773 O O . GLU A 1 216 ? -16.652 10.687 28.010 1.00 91.81 216 GLU A O 1
ATOM 1778 N N . LYS A 1 217 ? -18.191 11.079 26.428 1.00 91.81 217 LYS A N 1
ATOM 1779 C CA . LYS A 1 217 ? -18.336 12.512 26.731 1.00 91.81 217 LYS A CA 1
ATOM 1780 C C . LYS A 1 217 ? -18.900 12.746 28.126 1.00 91.81 217 LYS A C 1
ATOM 1782 O O . LYS A 1 217 ? -18.417 13.636 28.815 1.00 91.81 217 LYS A O 1
ATOM 1787 N N . VAL A 1 218 ? -19.880 11.952 28.559 1.00 94.12 218 VAL A N 1
ATOM 1788 C CA . VAL A 1 218 ? -20.432 12.031 29.921 1.00 94.12 218 VAL A CA 1
ATOM 1789 C C . VAL A 1 218 ? -19.367 11.678 30.958 1.00 94.12 218 VAL A C 1
ATOM 1791 O O . VAL A 1 218 ? -19.210 12.402 31.939 1.00 94.12 218 VAL A O 1
ATOM 1794 N N . ARG A 1 219 ? -18.595 10.608 30.729 1.00 92.50 219 ARG A N 1
ATOM 1795 C CA . ARG A 1 219 ? -17.484 10.215 31.606 1.00 92.50 219 ARG A CA 1
ATOM 1796 C C . ARG A 1 219 ? -16.440 11.325 31.704 1.00 92.50 219 ARG A C 1
ATOM 1798 O O . ARG A 1 219 ? -16.093 11.739 32.805 1.00 92.50 219 ARG A O 1
ATOM 1805 N N . LYS A 1 220 ? -16.010 11.858 30.562 1.00 93.94 220 LYS A N 1
ATOM 1806 C CA . LYS A 1 220 ? -15.024 12.938 30.495 1.00 93.94 220 LYS A CA 1
ATOM 1807 C C . LYS A 1 220 ? -15.527 14.232 31.140 1.00 93.94 220 LYS A C 1
ATOM 1809 O O . LYS A 1 220 ? -14.786 14.852 31.889 1.00 93.94 220 LYS A O 1
ATOM 1814 N N . ALA A 1 221 ? -16.784 14.613 30.910 1.00 94.25 221 ALA A N 1
ATOM 1815 C CA . ALA A 1 221 ? -17.386 15.787 31.541 1.00 94.25 221 ALA A CA 1
ATOM 1816 C C . ALA A 1 221 ? -17.458 15.636 33.068 1.00 94.25 221 ALA A C 1
ATOM 1818 O O . ALA A 1 221 ? -17.180 16.590 33.789 1.00 94.25 221 ALA A O 1
ATOM 1819 N N . ARG A 1 222 ? -17.770 14.432 33.567 1.00 93.62 222 ARG A N 1
ATOM 1820 C CA . ARG A 1 222 ? -17.762 14.134 35.005 1.00 93.62 222 ARG A CA 1
ATOM 1821 C C . ARG A 1 222 ? -16.354 14.228 35.602 1.00 93.62 222 ARG A C 1
ATOM 1823 O O . ARG A 1 222 ? -16.195 14.827 36.660 1.00 93.62 222 ARG A O 1
ATOM 1830 N N . GLU A 1 223 ? -15.348 13.672 34.926 1.00 94.12 223 GLU A N 1
ATOM 1831 C CA . GLU A 1 223 ? -13.938 13.775 35.335 1.00 94.12 223 GLU A CA 1
ATOM 1832 C C . GLU A 1 223 ? -13.450 15.239 35.327 1.00 94.12 223 GLU A C 1
ATOM 1834 O O . GLU A 1 223 ? -12.775 15.679 36.260 1.00 94.12 223 GLU A O 1
ATOM 1839 N N . GLU A 1 224 ? -13.827 16.028 34.316 1.00 93.69 224 GLU A N 1
ATOM 1840 C CA . GLU A 1 224 ? -13.490 17.453 34.225 1.00 93.69 224 GLU A CA 1
ATOM 1841 C C . GLU A 1 224 ? -14.177 18.277 35.321 1.00 93.69 224 GLU A C 1
ATOM 1843 O O . GLU A 1 224 ? -13.511 19.085 35.972 1.00 93.69 224 GLU A O 1
ATOM 1848 N N . GLU A 1 225 ? -15.464 18.042 35.588 1.00 93.75 225 GLU A N 1
ATOM 1849 C CA . GLU A 1 225 ? -16.204 18.720 36.655 1.00 93.75 225 GLU A CA 1
ATOM 1850 C C . GLU A 1 225 ? -15.610 18.405 38.035 1.00 93.75 225 GLU A C 1
ATOM 1852 O O . GLU A 1 225 ? -15.413 19.309 38.851 1.00 93.75 225 GLU A O 1
ATOM 1857 N N . GLU A 1 226 ? -15.264 17.143 38.295 1.00 93.31 226 GLU A N 1
ATOM 1858 C CA . GLU A 1 226 ? -14.589 16.738 39.530 1.00 93.31 226 GLU A CA 1
ATOM 1859 C C . GLU A 1 226 ? -13.211 17.407 39.656 1.00 93.31 226 GLU A C 1
ATOM 1861 O O . GLU A 1 226 ? -12.877 17.960 40.709 1.00 93.31 226 GLU A O 1
ATOM 1866 N N . SER A 1 227 ? -12.447 17.470 38.559 1.00 93.19 227 SER A N 1
ATOM 1867 C CA . SER A 1 227 ? -11.162 18.175 38.525 1.00 93.19 227 SER A CA 1
ATOM 1868 C C . SER A 1 227 ? -11.308 19.681 38.788 1.00 93.19 227 SER A C 1
ATOM 1870 O O . SER A 1 227 ? -10.476 20.280 39.476 1.00 93.19 227 SER A O 1
ATOM 1872 N N . GLN A 1 228 ? -12.378 20.303 38.285 1.00 93.50 228 GLN A N 1
ATOM 1873 C CA . GLN A 1 228 ? -12.643 21.724 38.469 1.00 93.50 228 GLN A CA 1
ATOM 1874 C C . GLN A 1 228 ? -13.088 22.027 39.900 1.00 93.50 228 GLN A C 1
ATOM 1876 O O . GLN A 1 228 ? -12.550 22.950 40.513 1.00 93.50 228 GLN A O 1
ATOM 1881 N N . ARG A 1 229 ? -13.971 21.206 40.480 1.00 94.25 229 ARG A N 1
ATOM 1882 C CA . ARG A 1 229 ? -14.356 21.307 41.897 1.00 94.25 229 ARG A CA 1
ATOM 1883 C C . ARG A 1 229 ? -13.137 21.187 42.814 1.00 94.25 229 ARG A C 1
ATOM 1885 O O . ARG A 1 229 ? -12.975 22.005 43.718 1.00 94.25 229 ARG A O 1
ATOM 1892 N N . ALA A 1 230 ? -12.230 20.245 42.539 1.00 94.31 230 ALA A N 1
ATOM 1893 C CA . ALA A 1 230 ? -10.984 20.102 43.294 1.00 94.31 230 ALA A CA 1
ATOM 1894 C C . ALA A 1 230 ? -10.068 21.340 43.173 1.00 94.31 230 ALA A C 1
ATOM 1896 O O . ALA A 1 230 ? -9.469 21.769 44.164 1.00 94.31 230 ALA A O 1
ATOM 1897 N N . ARG A 1 231 ? -9.978 21.959 41.984 1.00 93.25 231 ARG A N 1
ATOM 1898 C CA . ARG A 1 231 ? -9.227 23.214 41.773 1.00 93.25 231 ARG A CA 1
ATOM 1899 C C . ARG A 1 231 ? -9.843 24.392 42.525 1.00 93.25 231 ARG A C 1
ATOM 1901 O O . ARG A 1 231 ? -9.119 25.130 43.192 1.00 93.25 231 ARG A O 1
ATOM 1908 N N . GLU A 1 232 ? -11.159 24.567 42.442 1.00 93.88 232 GLU A N 1
ATOM 1909 C CA . GLU A 1 232 ? -11.879 25.654 43.114 1.00 93.88 232 GLU A CA 1
ATOM 1910 C C . GLU A 1 232 ? -11.798 25.539 44.639 1.00 93.88 232 GLU A C 1
ATOM 1912 O O . GLU A 1 232 ? -11.580 26.542 45.328 1.00 93.88 232 GLU A O 1
ATOM 1917 N N . GLU A 1 233 ? -11.902 24.320 45.176 1.00 93.88 233 GLU A N 1
ATOM 1918 C CA . GLU A 1 233 ? -11.695 24.060 46.598 1.00 93.88 233 GLU A CA 1
ATOM 1919 C C . GLU A 1 233 ? -10.244 24.350 47.013 1.00 93.88 233 GLU A C 1
ATOM 1921 O O . GLU A 1 233 ? -10.010 24.998 48.037 1.00 93.88 233 GLU A O 1
ATOM 1926 N N . GLY A 1 234 ? -9.263 23.945 46.198 1.00 94.44 234 GLY A N 1
ATOM 1927 C CA . GLY A 1 234 ? -7.849 24.262 46.409 1.00 94.44 234 GLY A CA 1
ATOM 1928 C C . GLY A 1 234 ? -7.577 25.771 46.475 1.00 94.44 234 GLY A C 1
ATOM 1929 O O . GLY A 1 234 ? -6.899 26.243 47.393 1.00 94.44 234 GLY A O 1
ATOM 1930 N N . GLU A 1 235 ? -8.163 26.543 45.560 1.00 92.69 235 GLU A N 1
ATOM 1931 C CA . GLU A 1 235 ? -8.077 28.008 45.538 1.00 92.69 235 GLU A CA 1
ATOM 1932 C C . GLU A 1 235 ? -8.804 28.655 46.724 1.00 92.69 235 GLU A C 1
ATOM 1934 O O . GLU A 1 235 ? -8.284 29.590 47.336 1.00 92.69 235 GLU A O 1
ATOM 1939 N N . LYS A 1 236 ? -9.973 28.141 47.128 1.00 93.81 236 LYS A N 1
ATOM 1940 C CA . LYS A 1 236 ? -10.667 28.614 48.336 1.00 93.81 236 LYS A CA 1
ATOM 1941 C C . LYS A 1 236 ? -9.810 28.394 49.586 1.00 93.81 236 LYS A C 1
ATOM 1943 O O . LYS A 1 236 ? -9.599 29.339 50.343 1.00 93.81 236 LYS A O 1
ATOM 1948 N N . ARG A 1 237 ? -9.224 27.201 49.746 1.00 91.69 237 ARG A N 1
ATOM 1949 C CA . ARG A 1 237 ? -8.283 26.889 50.839 1.00 91.69 237 ARG A CA 1
ATOM 1950 C C . ARG A 1 237 ? -7.050 27.797 50.817 1.00 91.69 237 ARG A C 1
ATOM 1952 O O . ARG A 1 237 ? -6.506 28.125 51.869 1.00 91.69 237 ARG A O 1
ATOM 1959 N N . LYS A 1 238 ? -6.572 28.208 49.639 1.00 90.69 238 LYS A N 1
ATOM 1960 C CA . LYS A 1 238 ? -5.481 29.187 49.509 1.00 90.69 238 LYS A CA 1
ATOM 1961 C C . LYS A 1 238 ? -5.921 30.582 49.968 1.00 90.69 238 LYS A C 1
ATOM 1963 O O . LYS A 1 238 ? -5.263 31.145 50.837 1.00 90.69 238 LYS A O 1
ATOM 1968 N N . ARG A 1 239 ? -7.070 31.078 49.494 1.00 90.75 239 ARG A N 1
ATOM 1969 C CA . ARG A 1 239 ? -7.640 32.374 49.908 1.00 90.75 239 ARG A CA 1
ATOM 1970 C C . ARG A 1 239 ? -7.907 32.458 51.410 1.00 90.75 239 ARG A C 1
ATOM 1972 O O . ARG A 1 239 ? -7.621 33.488 52.014 1.00 90.75 239 ARG A O 1
ATOM 1979 N N . ASP A 1 240 ? -8.427 31.391 52.015 1.00 89.69 240 ASP A N 1
ATOM 1980 C CA . ASP A 1 240 ? -8.682 31.349 53.458 1.00 89.69 240 ASP A CA 1
ATOM 1981 C C . ASP A 1 240 ? -7.367 31.400 54.257 1.00 89.69 240 ASP A C 1
ATOM 1983 O O . ASP A 1 240 ? -7.270 32.152 55.229 1.00 89.69 240 ASP A O 1
ATOM 1987 N N . ARG A 1 241 ? -6.316 30.695 53.802 1.00 86.94 241 ARG A N 1
ATOM 1988 C CA . ARG A 1 241 ? -4.964 30.790 54.388 1.00 86.94 241 ARG A CA 1
ATOM 1989 C C . ARG A 1 241 ? -4.358 32.189 54.248 1.00 86.94 241 ARG A C 1
ATOM 1991 O O . ARG A 1 241 ? -3.744 32.672 55.198 1.00 86.94 241 ARG A O 1
ATOM 1998 N N . ASP A 1 242 ? -4.533 32.845 53.103 1.00 88.81 242 ASP A N 1
ATOM 1999 C CA . ASP A 1 242 ? -4.020 34.201 52.873 1.00 88.81 242 ASP A CA 1
ATOM 2000 C C . ASP A 1 242 ? -4.761 35.237 53.730 1.00 88.81 242 ASP A C 1
ATOM 2002 O O . ASP A 1 242 ? -4.128 36.112 54.323 1.00 88.81 242 ASP A O 1
ATOM 2006 N N . ARG A 1 243 ? -6.090 35.107 53.871 1.00 84.12 243 ARG A N 1
ATOM 2007 C CA . ARG A 1 243 ? -6.905 35.961 54.749 1.00 84.12 243 ARG A CA 1
ATOM 2008 C C . ARG A 1 243 ? -6.512 35.803 56.218 1.00 84.12 243 ARG A C 1
ATOM 2010 O O . ARG A 1 243 ? -6.408 36.810 56.917 1.00 84.12 243 ARG A O 1
ATOM 2017 N N . ASP A 1 244 ? -6.280 34.573 56.681 1.00 83.94 244 ASP A N 1
ATOM 2018 C CA . ASP A 1 244 ? -5.805 34.320 58.047 1.00 83.94 244 ASP A CA 1
ATOM 2019 C C . ASP A 1 244 ? -4.417 34.935 58.277 1.00 83.94 244 ASP A C 1
ATOM 2021 O O . ASP A 1 244 ? -4.192 35.615 59.279 1.00 83.94 244 ASP A O 1
ATOM 2025 N N . ARG A 1 245 ? -3.506 34.807 57.301 1.00 79.38 245 ARG A N 1
ATOM 2026 C CA . ARG A 1 245 ? -2.184 35.449 57.351 1.00 79.38 245 ARG A CA 1
ATOM 2027 C C . ARG A 1 245 ? -2.295 36.975 57.425 1.00 79.38 245 ARG A C 1
ATOM 2029 O O . ARG A 1 245 ? -1.620 37.585 58.248 1.00 79.38 245 ARG A O 1
ATOM 2036 N N . HIS A 1 246 ? -3.168 37.587 56.621 1.00 80.44 246 HIS A N 1
ATOM 2037 C CA . HIS A 1 246 ? -3.400 39.035 56.639 1.00 80.44 246 HIS A CA 1
ATOM 2038 C C . HIS A 1 246 ? -3.980 39.513 57.975 1.00 80.44 246 HIS A C 1
ATOM 2040 O O . HIS A 1 246 ? -3.524 40.521 58.508 1.00 80.44 246 HIS A O 1
ATOM 2046 N N . ARG A 1 247 ? -4.940 38.773 58.554 1.00 74.69 247 ARG A N 1
ATOM 2047 C CA . ARG A 1 247 ? -5.473 39.069 59.894 1.00 74.69 247 ARG A CA 1
ATOM 2048 C C . ARG A 1 247 ? -4.392 39.015 60.965 1.00 74.69 247 ARG A C 1
ATOM 2050 O O . ARG A 1 247 ? -4.351 39.912 61.798 1.00 74.69 247 ARG A O 1
ATOM 2057 N N . ARG A 1 248 ? -3.509 38.011 60.940 1.00 71.62 248 ARG A N 1
ATOM 2058 C CA . ARG A 1 248 ? -2.400 37.927 61.906 1.00 71.62 248 ARG A CA 1
ATOM 2059 C C . ARG A 1 248 ? -1.441 39.109 61.778 1.00 71.62 248 ARG A C 1
ATOM 2061 O O . ARG A 1 248 ? -1.109 39.701 62.792 1.00 71.62 248 ARG A O 1
ATOM 2068 N N . VAL A 1 249 ? -1.054 39.492 60.558 1.00 72.44 249 VAL A N 1
ATOM 2069 C CA . VAL A 1 249 ? -0.164 40.649 60.328 1.00 72.44 249 VAL A CA 1
ATOM 2070 C C . VAL A 1 249 ? -0.827 41.961 60.753 1.00 72.44 249 VAL A C 1
ATOM 2072 O O . VAL A 1 249 ? -0.192 42.771 61.419 1.00 72.44 249 VAL A O 1
ATOM 2075 N N . SER A 1 250 ? -2.110 42.150 60.428 1.00 67.00 250 SER A N 1
ATOM 2076 C CA . SER A 1 250 ? -2.905 43.303 60.873 1.00 67.00 250 SER A CA 1
ATOM 2077 C C . SER A 1 250 ? -2.983 43.381 62.396 1.00 67.00 250 SER A C 1
ATOM 2079 O O . SER A 1 250 ? -2.786 44.455 62.951 1.00 67.00 250 SER A O 1
ATOM 2081 N N . PHE A 1 251 ? -3.233 42.259 63.071 1.00 62.16 251 PHE A N 1
ATOM 2082 C CA . PHE A 1 251 ? -3.276 42.206 64.528 1.00 62.16 251 PHE A CA 1
ATOM 2083 C C . PHE A 1 251 ? -1.906 42.530 65.135 1.00 62.16 251 PHE A C 1
ATOM 2085 O O . PHE A 1 251 ? -1.829 43.327 66.059 1.00 62.16 251 PHE A O 1
ATOM 2092 N N . SER A 1 252 ? -0.817 42.001 64.570 1.00 61.59 252 SER A N 1
ATOM 2093 C CA . SER A 1 252 ? 0.543 42.343 64.998 1.00 61.59 252 SER A CA 1
ATOM 2094 C C . SER A 1 252 ? 0.875 43.826 64.794 1.00 61.59 252 SER A C 1
ATOM 2096 O O . SER A 1 252 ? 1.414 44.430 65.709 1.00 61.59 252 SER A O 1
ATOM 2098 N N . HIS A 1 253 ? 0.511 44.434 63.658 1.00 59.44 253 HIS A N 1
ATOM 2099 C CA . HIS A 1 253 ? 0.736 45.867 63.410 1.00 59.44 253 HIS A CA 1
ATOM 2100 C C . HIS A 1 253 ? -0.085 46.768 64.338 1.00 59.44 253 HIS A C 1
ATOM 2102 O O . HIS A 1 253 ? 0.424 47.789 64.783 1.00 59.44 253 HIS A O 1
ATOM 2108 N N . VAL A 1 254 ? -1.336 46.408 64.643 1.00 59.69 254 VAL A N 1
ATOM 2109 C CA . VAL A 1 254 ? -2.165 47.159 65.604 1.00 59.69 254 VAL A CA 1
ATOM 2110 C C . VAL A 1 254 ? -1.552 47.086 67.003 1.00 59.69 254 VAL A C 1
ATOM 2112 O O . VAL A 1 254 ? -1.394 48.116 67.645 1.00 59.69 254 VAL A O 1
ATOM 2115 N N . PHE A 1 255 ? -1.104 45.901 67.430 1.00 55.81 255 PHE A N 1
ATOM 2116 C CA . PHE A 1 255 ? -0.381 45.748 68.695 1.00 55.81 255 PHE A CA 1
ATOM 2117 C C . PHE A 1 255 ? 0.934 46.541 68.730 1.00 55.81 255 PHE A C 1
ATOM 2119 O O . PHE A 1 255 ? 1.284 47.086 69.771 1.00 55.81 255 PHE A O 1
ATOM 2126 N N . GLU A 1 256 ? 1.658 46.628 67.614 1.00 54.25 256 GLU A N 1
ATOM 2127 C CA . GLU A 1 256 ? 2.929 47.357 67.516 1.00 54.25 256 GLU A CA 1
ATOM 2128 C C . GLU A 1 256 ? 2.727 48.888 67.508 1.00 54.25 256 GLU A C 1
ATOM 2130 O O . GLU A 1 256 ? 3.480 49.613 68.157 1.00 54.25 256 GLU A O 1
ATOM 2135 N N . LEU A 1 257 ? 1.664 49.386 66.862 1.00 57.38 257 LEU A N 1
ATOM 2136 C CA . LEU A 1 257 ? 1.261 50.801 66.870 1.00 57.38 257 LEU A CA 1
ATOM 2137 C C . LEU A 1 257 ? 0.727 51.256 68.236 1.00 57.38 257 LEU A C 1
ATOM 2139 O O . LEU A 1 257 ? 1.112 52.325 68.711 1.00 57.38 257 LEU A O 1
ATOM 2143 N N . ASP A 1 258 ? -0.088 50.434 68.901 1.00 54.78 258 ASP A N 1
ATOM 2144 C CA . ASP A 1 258 ? -0.601 50.738 70.242 1.00 54.78 258 ASP A CA 1
ATOM 2145 C C . ASP A 1 258 ? 0.527 50.759 71.291 1.00 54.78 258 ASP A C 1
ATOM 2147 O O . ASP A 1 258 ? 0.485 51.547 72.238 1.00 54.78 258 ASP A O 1
ATOM 2151 N N . MET A 1 259 ? 1.586 49.960 71.100 1.00 57.38 259 MET A N 1
ATOM 2152 C CA . MET A 1 259 ? 2.766 49.977 71.974 1.00 57.38 259 MET A CA 1
ATOM 2153 C C . MET A 1 259 ? 3.654 51.214 71.757 1.00 57.38 259 MET A C 1
ATOM 2155 O O . MET A 1 259 ? 4.275 51.691 72.706 1.00 57.38 259 MET A O 1
ATOM 2159 N N . LEU A 1 260 ? 3.701 51.759 70.536 1.00 55.75 260 LEU A N 1
ATOM 2160 C CA . LEU A 1 260 ? 4.475 52.962 70.200 1.00 55.75 260 LEU A CA 1
ATOM 2161 C C . LEU A 1 260 ? 3.775 54.266 70.622 1.00 55.75 260 LEU A C 1
ATOM 2163 O O . LEU A 1 260 ? 4.454 55.241 70.936 1.00 55.75 260 LEU A O 1
ATOM 2167 N N . CYS A 1 261 ? 2.439 54.296 70.687 1.00 53.75 261 CYS A N 1
ATOM 2168 C CA . CYS A 1 261 ? 1.679 55.460 71.166 1.00 53.75 261 CYS A CA 1
ATOM 2169 C C . CYS A 1 261 ? 1.544 55.540 72.701 1.00 53.75 261 CYS A C 1
ATOM 2171 O O . CYS A 1 261 ? 1.128 56.576 73.217 1.00 53.75 261 CYS A O 1
ATOM 2173 N N . ALA A 1 262 ? 1.903 54.484 73.440 1.00 56.75 262 ALA A N 1
ATOM 2174 C CA . ALA A 1 262 ? 1.786 54.421 74.902 1.00 56.75 262 ALA A CA 1
ATOM 2175 C C . ALA A 1 262 ? 3.026 54.915 75.679 1.00 56.75 262 ALA A C 1
ATOM 2177 O O . ALA A 1 262 ? 3.029 54.862 76.909 1.00 56.75 262 ALA A O 1
ATOM 2178 N N . PHE A 1 263 ? 4.062 55.420 75.000 1.00 52.69 263 PHE A N 1
ATOM 2179 C CA . PHE A 1 263 ? 5.212 56.062 75.647 1.00 52.69 263 PHE A CA 1
ATOM 2180 C C . PHE A 1 263 ? 5.159 57.590 75.473 1.00 52.69 263 PHE A C 1
ATOM 2182 O O . PHE A 1 263 ? 5.565 58.095 74.426 1.00 52.69 263 PHE A O 1
ATOM 2189 N N . PRO A 1 264 ? 4.677 58.354 76.472 1.00 55.66 264 PRO A N 1
ATOM 2190 C CA . PRO A 1 264 ? 4.892 59.795 76.505 1.00 55.66 264 PRO A CA 1
ATOM 2191 C C . PRO A 1 264 ? 6.364 60.096 76.847 1.00 55.66 264 PRO A C 1
ATOM 2193 O O . PRO A 1 264 ? 6.899 59.557 77.818 1.00 55.66 264 PRO A O 1
ATOM 2196 N N . PHE A 1 265 ? 6.998 60.935 76.020 1.00 47.22 265 PHE A N 1
ATOM 2197 C CA . PHE A 1 265 ? 8.230 61.672 76.339 1.00 47.22 265 PHE A CA 1
ATOM 2198 C C . PHE A 1 265 ? 7.948 62.766 77.376 1.00 47.22 265 PHE A C 1
ATOM 2200 O O . PHE A 1 265 ? 6.828 63.330 77.336 1.00 47.22 265 PHE A O 1
#

Radius of gyration: 47.37 Å; chains: 1; bounding box: 95×90×120 Å